Protein AF-A0A8H8CDH1-F1 (afdb_monomer_lite)

Structure (mmCIF, N/CA/C/O backbone):
data_AF-A0A8H8CDH1-F1
#
_entry.id   AF-A0A8H8CDH1-F1
#
loop_
_atom_site.group_PDB
_atom_site.id
_atom_site.type_symbol
_atom_site.label_atom_id
_atom_site.label_alt_id
_atom_site.label_comp_id
_atom_site.label_asym_id
_atom_site.label_entity_id
_atom_site.label_seq_id
_atom_site.pdbx_PDB_ins_code
_atom_site.Cartn_x
_atom_site.Cartn_y
_atom_site.Cartn_z
_atom_site.occupancy
_atom_site.B_iso_or_equiv
_atom_site.auth_seq_id
_atom_site.auth_comp_id
_atom_site.auth_asym_id
_atom_site.auth_atom_id
_atom_site.pdbx_PDB_model_num
ATOM 1 N N . MET A 1 1 ? -57.292 25.649 1.884 1.00 44.69 1 MET A N 1
ATOM 2 C CA . MET A 1 1 ? -57.638 24.363 1.243 1.00 44.69 1 MET A CA 1
ATOM 3 C C . MET A 1 1 ? -57.339 24.466 -0.244 1.00 44.69 1 MET A C 1
ATOM 5 O O . MET A 1 1 ? -58.128 25.048 -0.970 1.00 44.69 1 MET A O 1
ATOM 9 N N . ALA A 1 2 ? -56.186 23.962 -0.677 1.00 41.31 2 ALA A N 1
ATOM 10 C CA . ALA A 1 2 ? -55.852 23.801 -2.089 1.00 41.31 2 ALA A CA 1
ATOM 11 C C . ALA A 1 2 ? -55.207 22.417 -2.241 1.00 41.31 2 ALA A C 1
ATOM 13 O O . ALA A 1 2 ? -54.080 22.198 -1.807 1.00 41.31 2 ALA A O 1
ATOM 14 N N . LEU A 1 3 ? -55.988 21.468 -2.758 1.00 51.97 3 LEU A N 1
ATOM 15 C CA . LEU A 1 3 ? -55.563 20.111 -3.093 1.00 51.97 3 LEU A CA 1
ATOM 16 C C . LEU A 1 3 ? -54.825 20.169 -4.433 1.00 51.97 3 LEU A C 1
ATOM 18 O O . LEU A 1 3 ? -55.457 20.278 -5.482 1.00 51.97 3 LEU A O 1
ATOM 22 N N . LEU A 1 4 ? -53.494 20.125 -4.398 1.00 54.38 4 LEU A N 1
ATOM 23 C CA . LEU A 1 4 ? -52.687 19.936 -5.601 1.00 54.38 4 LEU A CA 1
ATOM 24 C C . LEU A 1 4 ? -52.543 18.436 -5.868 1.00 54.38 4 LEU A C 1
ATOM 26 O O . LEU A 1 4 ? -52.003 17.677 -5.067 1.00 54.38 4 LEU A O 1
ATOM 30 N N . CYS A 1 5 ? -53.111 18.032 -6.998 1.00 53.31 5 CYS A N 1
ATOM 31 C CA . CYS A 1 5 ? -53.188 16.674 -7.505 1.00 53.31 5 CYS A CA 1
ATOM 32 C C . CYS A 1 5 ? -51.860 16.304 -8.189 1.00 53.31 5 CYS A C 1
ATOM 34 O O . CYS A 1 5 ? -51.579 16.769 -9.295 1.00 53.31 5 CYS A O 1
ATOM 36 N N . SER A 1 6 ? -51.037 15.484 -7.532 1.00 54.12 6 SER A N 1
ATOM 37 C CA . SER A 1 6 ? -49.821 14.914 -8.122 1.00 54.12 6 SER A CA 1
ATOM 38 C C . SER A 1 6 ? -50.193 13.789 -9.088 1.00 54.12 6 SER A C 1
ATOM 40 O O . SER A 1 6 ? -50.650 12.726 -8.672 1.00 54.12 6 SER A O 1
ATOM 42 N N . LYS A 1 7 ? -50.007 14.024 -10.390 1.00 59.19 7 LYS A N 1
ATOM 43 C CA . LYS A 1 7 ? -50.124 12.982 -11.420 1.00 59.19 7 LYS A CA 1
ATOM 44 C C . LYS A 1 7 ? -48.900 12.053 -11.366 1.00 59.19 7 LYS A C 1
ATOM 46 O O . LYS A 1 7 ? -47.781 12.563 -11.291 1.00 59.19 7 LYS A O 1
ATOM 51 N N . PRO A 1 8 ? -49.077 10.723 -11.443 1.00 59.91 8 PRO A N 1
ATOM 52 C CA . PRO A 1 8 ? -47.962 9.789 -11.535 1.00 59.91 8 PRO A CA 1
ATOM 53 C C . PRO A 1 8 ? -47.286 9.907 -12.906 1.00 59.91 8 PRO A C 1
ATOM 55 O O . PRO A 1 8 ? -47.950 9.925 -13.943 1.00 59.91 8 PRO A O 1
ATOM 58 N N . ILE A 1 9 ? -45.957 10.005 -12.894 1.00 60.06 9 ILE A N 1
ATOM 59 C CA . ILE A 1 9 ? -45.111 10.015 -14.088 1.00 60.06 9 ILE A CA 1
ATOM 60 C C . ILE A 1 9 ? -45.191 8.622 -14.714 1.00 60.06 9 ILE A C 1
ATOM 62 O O . ILE A 1 9 ? -44.649 7.649 -14.195 1.00 60.06 9 ILE A O 1
ATOM 66 N N . SER A 1 10 ? -45.924 8.529 -15.816 1.00 58.62 10 SER A N 1
ATOM 67 C CA . SER A 1 10 ? -46.019 7.343 -16.654 1.00 58.62 10 SER A CA 1
ATOM 68 C C . SER A 1 10 ? -44.672 7.053 -17.322 1.00 58.62 10 SER A C 1
ATOM 70 O O . SER A 1 10 ? -44.170 7.861 -18.102 1.00 58.62 10 SER A O 1
ATOM 72 N N . SER A 1 11 ? -44.130 5.886 -16.972 1.00 56.78 11 SER A N 1
ATOM 73 C CA . SER A 1 11 ? -43.132 5.060 -17.660 1.00 56.78 11 SER A CA 1
ATOM 74 C C . SER A 1 11 ? -42.767 5.488 -19.090 1.00 56.78 11 SER A C 1
ATOM 76 O O . SER A 1 11 ? -43.525 5.254 -20.034 1.00 56.78 11 SER A O 1
ATOM 78 N N . LEU A 1 12 ? -41.562 6.039 -19.246 1.00 60.62 12 LEU A N 1
ATOM 79 C CA . LEU A 1 12 ? -40.880 6.144 -20.535 1.00 60.62 12 LEU A CA 1
ATOM 80 C C . LEU A 1 12 ? -40.348 4.757 -20.947 1.00 60.62 12 LEU A C 1
ATOM 82 O O . LEU A 1 12 ? -39.780 4.059 -20.103 1.00 60.62 12 LEU A O 1
ATOM 86 N N . PRO A 1 13 ? -40.519 4.340 -22.214 1.00 61.22 13 PRO A N 1
ATOM 87 C CA . PRO A 1 13 ? -39.976 3.083 -22.711 1.00 61.22 13 PRO A CA 1
ATOM 88 C C . PRO A 1 13 ? -38.445 3.151 -22.741 1.00 61.22 13 PRO A C 1
ATOM 90 O O . PRO A 1 13 ? -37.862 4.038 -23.363 1.00 61.22 13 PRO A O 1
ATOM 93 N N . MET A 1 14 ? -37.816 2.204 -22.044 1.00 51.41 14 MET A N 1
ATOM 94 C CA . MET A 1 14 ? -36.373 1.965 -22.043 1.00 51.41 14 MET A CA 1
ATOM 95 C C . MET A 1 14 ? -35.913 1.685 -23.477 1.00 51.41 14 MET A C 1
ATOM 97 O O . MET A 1 14 ? -36.211 0.629 -24.035 1.00 51.41 14 MET A O 1
ATOM 101 N N . LEU A 1 15 ? -35.226 2.654 -24.082 1.00 60.16 15 LEU A N 1
ATOM 102 C CA . LEU A 1 15 ? -34.474 2.446 -25.314 1.00 60.16 15 LEU A CA 1
ATOM 103 C C . LEU A 1 15 ? -33.429 1.359 -25.043 1.00 60.16 15 LEU A C 1
ATOM 105 O O . LEU A 1 15 ? -32.730 1.416 -24.034 1.00 60.16 15 LEU A O 1
ATOM 109 N N . GLY A 1 16 ? -33.394 0.348 -25.911 1.00 58.22 16 GLY A N 1
ATOM 110 C CA . GLY A 1 16 ? -32.521 -0.811 -25.783 1.00 58.22 16 GLY A CA 1
ATOM 111 C C . GLY A 1 16 ? -31.065 -0.395 -25.614 1.00 58.22 16 GLY A C 1
ATOM 112 O O . GLY A 1 16 ? -30.506 0.301 -26.460 1.00 58.22 16 GLY A O 1
ATOM 113 N N . ASN A 1 17 ? -30.473 -0.832 -24.505 1.00 58.38 17 ASN A N 1
ATOM 114 C CA . ASN A 1 17 ? -29.039 -0.784 -24.279 1.00 58.38 17 ASN A CA 1
ATOM 115 C C . ASN A 1 17 ? -28.384 -1.822 -25.199 1.00 58.38 17 ASN A C 1
ATOM 117 O O . ASN A 1 17 ? -28.051 -2.923 -24.765 1.00 58.38 17 ASN A O 1
ATOM 121 N N . ASP A 1 18 ? -28.208 -1.474 -26.473 1.00 62.75 18 ASP A N 1
ATOM 122 C CA . ASP A 1 18 ? -27.211 -2.108 -27.335 1.00 62.75 18 ASP A CA 1
ATOM 123 C C . ASP A 1 18 ? -25.828 -1.635 -26.860 1.00 62.75 18 ASP A C 1
ATOM 125 O O . ASP A 1 18 ? -25.138 -0.853 -27.516 1.00 62.75 18 ASP A O 1
ATOM 129 N N . GLU A 1 19 ? -25.463 -2.038 -25.641 1.00 64.31 19 GLU A N 1
ATOM 130 C CA . GLU A 1 19 ? -24.144 -1.801 -25.081 1.00 64.31 19 GLU A CA 1
ATOM 131 C C . GLU A 1 19 ? -23.161 -2.592 -25.955 1.00 64.31 19 GLU A C 1
ATOM 133 O O . GLU A 1 19 ? -23.283 -3.820 -26.056 1.00 64.31 19 GLU A O 1
ATOM 138 N N . PRO A 1 20 ? -22.243 -1.919 -26.678 1.00 65.69 20 PRO A N 1
ATOM 139 C CA . PRO A 1 20 ? -21.278 -2.616 -27.510 1.00 65.69 20 PRO A CA 1
ATOM 140 C C . PRO A 1 20 ? -20.540 -3.604 -26.606 1.00 65.69 20 PRO A C 1
ATOM 142 O O . PRO A 1 20 ? -20.144 -3.198 -25.512 1.00 65.69 20 PRO A O 1
ATOM 145 N N . PRO A 1 21 ? -20.385 -4.880 -27.013 1.00 67.06 21 PRO A N 1
ATOM 146 C CA . PRO A 1 21 ? -19.829 -5.917 -26.157 1.00 67.06 21 PRO A CA 1
ATOM 147 C C . PRO A 1 21 ? -18.525 -5.390 -25.583 1.00 67.06 21 PRO A C 1
ATOM 149 O O . PRO A 1 21 ? -17.579 -5.143 -26.340 1.00 67.06 21 PRO A O 1
ATOM 152 N N . ALA A 1 22 ? -18.530 -5.136 -24.269 1.00 60.25 22 ALA A N 1
ATOM 153 C CA . ALA A 1 22 ? -17.378 -4.627 -23.557 1.00 60.25 22 ALA A CA 1
ATOM 154 C C . ALA A 1 22 ? -16.214 -5.512 -23.979 1.00 60.25 22 ALA A C 1
ATOM 156 O O . ALA A 1 22 ? -16.264 -6.732 -23.811 1.00 60.25 22 ALA A O 1
ATOM 157 N N . MET A 1 23 ? -15.235 -4.915 -24.658 1.00 56.12 23 MET A N 1
ATOM 158 C CA . MET A 1 23 ? -14.083 -5.640 -25.159 1.00 56.12 23 MET A CA 1
ATOM 159 C C . MET A 1 23 ? -13.318 -6.068 -23.910 1.00 56.12 23 MET A C 1
ATOM 161 O O . MET A 1 23 ? -12.543 -5.294 -23.354 1.00 56.12 23 MET A O 1
ATOM 165 N N . GLN A 1 24 ? -13.646 -7.257 -23.404 1.00 49.16 24 GLN A N 1
ATOM 166 C CA . GLN A 1 24 ? -13.065 -7.853 -22.214 1.00 49.16 24 GLN A CA 1
ATOM 167 C C . GLN A 1 24 ? -11.610 -8.191 -22.545 1.00 49.16 24 GLN A C 1
ATOM 169 O O . GLN A 1 24 ? -11.258 -9.328 -22.845 1.00 49.16 24 GLN A O 1
ATOM 174 N N . TYR A 1 25 ? -10.745 -7.178 -22.510 1.00 52.50 25 TYR A N 1
ATOM 175 C CA . TYR A 1 25 ? -9.300 -7.333 -22.389 1.00 52.50 25 TYR A CA 1
ATOM 176 C C . TYR A 1 25 ? -8.983 -7.781 -20.957 1.00 52.50 25 TYR A C 1
ATOM 178 O O . TYR A 1 25 ? -8.278 -7.109 -20.219 1.00 52.50 25 TYR A O 1
ATOM 186 N N . THR A 1 26 ? -9.543 -8.911 -20.535 1.00 51.69 26 THR A N 1
ATOM 187 C CA . THR A 1 26 ? -9.235 -9.542 -19.245 1.00 51.69 26 THR A CA 1
ATOM 188 C C . THR A 1 26 ? -8.074 -10.528 -19.374 1.00 51.69 26 THR A C 1
ATOM 190 O O . THR A 1 26 ? -7.649 -11.123 -18.392 1.00 51.69 26 THR A O 1
ATOM 193 N N . HIS A 1 27 ? -7.533 -10.700 -20.589 1.00 54.31 27 HIS A N 1
ATOM 194 C CA . HIS A 1 27 ? -6.507 -11.698 -20.891 1.00 54.31 27 HIS A CA 1
ATOM 195 C C . HIS A 1 27 ? -5.104 -11.133 -21.162 1.00 54.31 27 HIS A C 1
ATOM 197 O O . HIS A 1 27 ? -4.237 -11.832 -21.678 1.00 54.31 27 HIS A O 1
ATOM 203 N N . THR A 1 28 ? -4.843 -9.889 -20.771 1.00 49.19 28 THR A N 1
ATOM 204 C CA . THR A 1 28 ? -3.517 -9.541 -20.240 1.00 49.19 28 THR A CA 1
ATOM 205 C C . THR A 1 28 ? -3.548 -9.899 -18.754 1.00 49.19 28 THR A C 1
ATOM 207 O O . THR A 1 28 ? -3.681 -9.020 -17.915 1.00 49.19 28 THR A O 1
ATOM 210 N N . GLN A 1 29 ? -3.829 -11.168 -18.437 1.00 54.25 29 GLN A N 1
ATOM 211 C CA . GLN A 1 29 ? -2.829 -12.044 -17.825 1.00 54.25 29 GLN A CA 1
ATOM 212 C C . GLN A 1 29 ? -2.137 -11.306 -16.690 1.00 54.25 29 GLN A C 1
ATOM 214 O O . GLN A 1 29 ? -1.290 -10.454 -16.953 1.00 54.25 29 GLN A O 1
ATOM 219 N N . ASP A 1 30 ? -2.547 -11.669 -15.476 1.00 69.38 30 ASP A N 1
ATOM 220 C CA . ASP A 1 30 ? -1.889 -11.413 -14.200 1.00 69.38 30 ASP A CA 1
ATOM 221 C C . ASP A 1 30 ? -0.408 -11.799 -14.291 1.00 69.38 30 ASP A C 1
ATOM 223 O O . ASP A 1 30 ? 0.028 -12.848 -13.819 1.00 69.38 30 ASP A O 1
ATOM 227 N N . LEU A 1 31 ? 0.378 -10.982 -14.985 1.00 80.25 31 LEU A N 1
ATOM 228 C CA . LEU A 1 31 ? 1.814 -11.018 -14.873 1.00 80.25 31 LEU A CA 1
ATOM 229 C C . LEU A 1 31 ? 2.088 -10.613 -13.441 1.00 80.25 31 LEU A C 1
ATOM 231 O O . LEU A 1 31 ? 1.779 -9.494 -13.026 1.00 80.25 31 LEU A O 1
ATOM 235 N N . ASP A 1 32 ? 2.615 -11.574 -12.699 1.00 91.25 32 ASP A N 1
ATOM 236 C CA . ASP A 1 32 ? 3.086 -11.352 -11.351 1.00 91.25 32 ASP A CA 1
ATOM 237 C C . ASP A 1 32 ? 4.028 -10.142 -11.336 1.00 91.25 32 ASP A C 1
ATOM 239 O O . ASP A 1 32 ? 4.817 -9.955 -12.273 1.00 91.25 32 ASP A O 1
ATOM 243 N N . ILE A 1 33 ? 3.913 -9.286 -10.322 1.00 92.56 33 ILE A N 1
ATOM 244 C CA . ILE A 1 33 ? 4.588 -7.977 -10.334 1.00 92.56 33 ILE A CA 1
ATOM 245 C C . ILE A 1 33 ? 6.104 -8.181 -10.351 1.00 92.56 33 ILE A C 1
ATOM 247 O O . ILE A 1 33 ? 6.828 -7.514 -11.086 1.00 92.56 33 ILE A O 1
ATOM 251 N N . GLU A 1 34 ? 6.569 -9.180 -9.618 1.00 92.56 34 GLU A N 1
ATOM 252 C CA . GLU A 1 34 ? 7.939 -9.653 -9.534 1.00 92.56 34 GLU A CA 1
ATOM 253 C C . GLU A 1 34 ? 8.451 -10.083 -10.915 1.00 92.56 34 GLU A C 1
ATOM 255 O O . GLU A 1 34 ? 9.563 -9.735 -11.322 1.00 92.56 34 GLU A O 1
ATOM 260 N N . THR A 1 35 ? 7.607 -10.774 -11.686 1.00 94.44 35 THR A N 1
ATOM 261 C CA . THR A 1 35 ? 7.926 -11.160 -13.0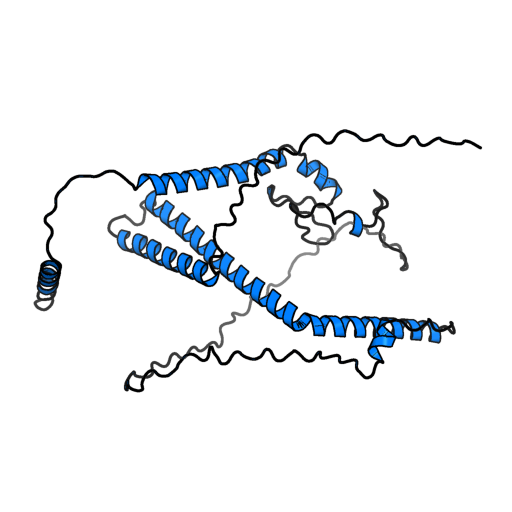65 1.00 94.44 35 THR A CA 1
ATOM 262 C C . THR A 1 35 ? 7.984 -9.937 -13.983 1.00 94.44 35 THR A C 1
ATOM 264 O O . THR A 1 35 ? 8.867 -9.853 -14.837 1.00 94.44 35 THR A O 1
ATOM 267 N N . ALA A 1 36 ? 7.086 -8.963 -13.812 1.00 92.12 36 ALA A N 1
ATOM 268 C CA . ALA A 1 36 ? 7.093 -7.726 -14.591 1.00 92.12 36 ALA A CA 1
ATOM 269 C C . ALA A 1 36 ? 8.353 -6.879 -14.328 1.00 92.12 36 ALA A C 1
ATOM 271 O O . ALA A 1 36 ? 8.965 -6.394 -15.284 1.00 92.12 36 ALA A O 1
ATOM 272 N N . ILE A 1 37 ? 8.781 -6.765 -13.064 1.00 95.94 37 ILE A N 1
ATOM 273 C CA . ILE A 1 37 ? 10.035 -6.103 -12.668 1.00 95.94 37 ILE A CA 1
ATOM 274 C C . ILE A 1 37 ? 11.222 -6.785 -13.345 1.00 95.94 37 ILE A C 1
ATOM 276 O O . ILE A 1 37 ? 12.024 -6.114 -13.994 1.00 95.94 37 ILE A O 1
ATOM 280 N N . LEU A 1 38 ? 11.301 -8.116 -13.254 1.00 96.75 38 LEU A N 1
ATOM 281 C CA . LEU A 1 38 ? 12.393 -8.884 -13.848 1.00 96.75 38 LEU A CA 1
ATOM 282 C C . LEU A 1 38 ? 12.468 -8.689 -15.369 1.00 96.75 38 LEU A C 1
ATOM 284 O O . LEU A 1 38 ? 13.548 -8.463 -15.913 1.00 96.75 38 LEU A O 1
ATOM 288 N N . ILE A 1 39 ? 11.327 -8.733 -16.065 1.00 96.19 39 ILE A N 1
ATOM 289 C CA . ILE A 1 39 ? 11.270 -8.492 -17.514 1.00 96.19 39 ILE A CA 1
ATOM 290 C C . ILE A 1 39 ? 11.760 -7.079 -17.848 1.00 96.19 39 ILE A C 1
ATOM 292 O O . ILE A 1 39 ? 12.523 -6.907 -18.800 1.00 96.19 39 ILE A O 1
ATOM 296 N N . ALA A 1 40 ? 11.335 -6.070 -17.085 1.00 96.44 40 ALA A N 1
ATOM 297 C CA . ALA A 1 40 ? 11.750 -4.692 -17.313 1.00 96.44 40 ALA A CA 1
ATOM 298 C C . ALA A 1 40 ? 13.259 -4.507 -17.086 1.00 96.44 40 ALA A C 1
ATOM 300 O O . ALA A 1 40 ? 13.908 -3.865 -17.907 1.00 96.44 40 ALA A O 1
ATOM 301 N N . GLN A 1 41 ? 13.825 -5.105 -16.035 1.00 97.94 41 GLN A N 1
ATOM 302 C CA . GLN A 1 41 ? 15.263 -5.060 -15.744 1.00 97.94 41 GLN A CA 1
ATOM 303 C C . GLN A 1 41 ? 16.092 -5.725 -16.850 1.00 97.94 41 GLN A C 1
ATOM 305 O O . GLN A 1 41 ? 17.004 -5.098 -17.385 1.00 97.94 41 GLN A O 1
ATOM 310 N N . LEU A 1 42 ? 15.721 -6.936 -17.280 1.00 98.25 42 LEU A N 1
ATOM 311 C CA . LEU A 1 42 ? 16.401 -7.621 -18.387 1.00 98.25 42 LEU A CA 1
ATOM 312 C C . LEU A 1 42 ? 16.348 -6.802 -19.687 1.00 98.25 42 LEU A C 1
ATOM 314 O O . LEU A 1 42 ? 17.331 -6.716 -20.419 1.00 98.25 42 LEU A O 1
ATOM 318 N N . ALA A 1 43 ? 15.220 -6.142 -19.962 1.00 98.00 43 ALA A N 1
ATOM 319 C CA . ALA A 1 43 ? 15.095 -5.282 -21.133 1.00 98.00 43 ALA A CA 1
ATOM 320 C C . ALA A 1 43 ? 15.967 -4.012 -21.048 1.00 98.00 43 ALA A C 1
ATOM 322 O O . ALA A 1 43 ? 16.444 -3.535 -22.081 1.00 98.00 43 ALA A O 1
ATOM 323 N N . GLN A 1 44 ? 16.193 -3.463 -19.847 1.00 98.00 44 GLN A N 1
ATOM 324 C CA . GLN A 1 44 ? 17.149 -2.367 -19.644 1.00 98.00 44 GLN A CA 1
ATOM 325 C C . GLN A 1 44 ? 18.579 -2.833 -19.940 1.00 98.00 44 GLN A C 1
ATOM 327 O O . GLN A 1 44 ? 19.268 -2.184 -20.728 1.00 98.00 44 GLN A O 1
ATOM 332 N N . GLU A 1 45 ? 18.990 -3.981 -19.390 1.00 98.38 45 GLU A N 1
ATOM 333 C CA . GLU A 1 45 ? 20.319 -4.568 -19.617 1.00 98.38 45 GLU A CA 1
ATOM 334 C C . GLU A 1 45 ? 20.594 -4.804 -21.110 1.00 98.38 45 GLU A C 1
ATOM 336 O O . GLU A 1 45 ? 21.657 -4.437 -21.622 1.00 98.38 45 GLU A O 1
ATOM 341 N N . ASP A 1 46 ? 19.613 -5.343 -21.840 1.00 98.19 46 ASP A N 1
ATOM 342 C CA . ASP A 1 46 ? 19.704 -5.554 -23.287 1.00 98.19 46 ASP A CA 1
ATOM 343 C C . ASP A 1 46 ? 19.926 -4.232 -24.046 1.00 98.19 46 ASP A C 1
ATOM 345 O O . ASP A 1 46 ? 20.774 -4.144 -24.944 1.00 98.19 46 ASP A O 1
ATOM 349 N N . ILE A 1 47 ? 19.190 -3.172 -23.690 1.00 97.31 47 ILE A N 1
ATOM 350 C CA . ILE A 1 47 ? 19.337 -1.853 -24.323 1.00 97.31 47 ILE A CA 1
ATOM 351 C C . ILE A 1 47 ? 20.711 -1.254 -24.014 1.00 97.31 47 ILE A C 1
ATOM 353 O O . ILE A 1 47 ? 21.378 -0.741 -24.918 1.00 97.31 47 ILE A O 1
ATOM 357 N N . GLU A 1 48 ? 21.172 -1.344 -22.771 1.00 96.94 48 GLU A N 1
ATOM 358 C CA . GLU A 1 48 ? 22.493 -0.866 -22.362 1.00 96.94 48 GLU A CA 1
ATOM 359 C C . GLU A 1 48 ? 23.623 -1.627 -23.069 1.00 96.94 48 GLU A C 1
ATOM 361 O O . GLU A 1 48 ? 24.616 -1.029 -23.507 1.00 96.94 48 GLU A O 1
ATOM 366 N N . GLN A 1 49 ? 23.458 -2.933 -23.287 1.00 96.69 49 GLN A N 1
ATOM 367 C CA . GLN A 1 49 ? 24.385 -3.733 -24.081 1.00 96.69 49 GLN A CA 1
ATOM 368 C C . GLN A 1 49 ? 24.420 -3.269 -25.549 1.00 96.69 49 GLN A C 1
ATOM 370 O O . GLN A 1 49 ? 25.493 -3.110 -26.145 1.00 96.69 49 GLN A O 1
ATOM 375 N N . VAL A 1 50 ? 23.262 -2.975 -26.148 1.00 95.38 50 VAL A N 1
ATOM 376 C CA . VAL A 1 50 ? 23.188 -2.429 -27.515 1.00 95.38 50 VAL A CA 1
ATOM 377 C C . VAL A 1 50 ? 23.832 -1.040 -27.601 1.00 95.38 50 VAL A C 1
ATOM 379 O O . VAL A 1 50 ? 24.543 -0.755 -28.567 1.00 95.38 50 VAL A O 1
ATOM 382 N N . LEU A 1 51 ? 23.633 -0.180 -26.603 1.00 94.19 51 LEU A N 1
ATOM 383 C CA . LEU A 1 51 ? 24.229 1.158 -26.562 1.00 94.19 51 LEU A CA 1
ATOM 384 C C . LEU A 1 51 ? 25.751 1.107 -26.344 1.00 94.19 51 LEU A C 1
ATOM 386 O O . LEU A 1 51 ? 26.496 1.841 -26.996 1.00 94.19 51 LEU A O 1
ATOM 390 N N . SER A 1 52 ? 26.243 0.213 -25.482 1.00 93.69 52 SER A N 1
ATOM 391 C CA . SER A 1 52 ? 27.678 0.071 -25.195 1.00 93.69 52 SER A CA 1
ATOM 392 C C . SER A 1 52 ? 28.469 -0.491 -26.379 1.00 93.69 52 SER A C 1
ATOM 394 O O . SER A 1 52 ? 29.563 -0.003 -26.671 1.00 93.69 52 SER A O 1
ATOM 396 N N . THR A 1 53 ? 27.903 -1.443 -27.128 1.00 93.94 53 THR A N 1
ATOM 397 C CA . THR A 1 53 ? 28.545 -2.012 -28.330 1.00 93.94 53 THR A CA 1
ATOM 398 C C . THR A 1 53 ? 28.651 -1.020 -29.495 1.00 93.94 53 THR A C 1
ATOM 400 O O . THR A 1 53 ? 29.492 -1.197 -30.380 1.00 93.94 53 THR A O 1
ATOM 403 N N . ARG A 1 54 ? 27.849 0.055 -29.499 1.00 86.31 54 ARG A N 1
ATOM 404 C CA . ARG A 1 54 ? 27.835 1.084 -30.556 1.00 86.31 54 ARG A CA 1
ATOM 405 C C . ARG A 1 54 ? 28.766 2.271 -30.317 1.00 86.31 54 ARG A C 1
ATOM 407 O O . ARG A 1 54 ? 28.944 3.070 -31.231 1.00 86.31 54 ARG A O 1
ATOM 414 N N . LYS A 1 55 ? 29.452 2.349 -29.171 1.00 77.25 55 LYS A N 1
ATOM 415 C CA . LYS A 1 55 ? 30.396 3.442 -28.840 1.00 77.25 55 LYS A CA 1
ATOM 416 C C . LYS A 1 55 ? 31.613 3.575 -29.778 1.00 77.25 55 LYS A C 1
ATOM 418 O O . LYS A 1 55 ? 32.429 4.477 -29.609 1.00 77.25 55 LYS A O 1
ATOM 423 N N . GLY A 1 56 ? 31.764 2.720 -30.789 1.00 73.31 56 GLY A N 1
ATOM 424 C CA . GLY A 1 56 ? 32.873 2.775 -31.736 1.00 73.31 56 GLY A CA 1
ATOM 425 C C . GLY A 1 56 ? 32.588 3.653 -32.957 1.00 73.31 56 GLY A C 1
ATOM 426 O O . GLY A 1 56 ? 31.918 3.196 -33.878 1.00 73.31 56 GLY A O 1
ATOM 427 N N . LYS A 1 57 ? 33.239 4.829 -33.015 1.00 76.00 57 LYS A N 1
ATOM 428 C CA . LYS A 1 57 ? 33.546 5.686 -34.198 1.00 76.00 57 LYS A CA 1
ATOM 429 C C . LYS A 1 57 ? 32.770 6.999 -34.358 1.00 76.00 57 LYS A C 1
ATOM 431 O O . LYS A 1 57 ? 33.161 7.796 -35.213 1.00 76.00 57 LYS A O 1
ATOM 436 N N . ALA A 1 58 ? 31.735 7.274 -33.567 1.00 80.88 58 ALA A N 1
ATOM 437 C CA . ALA A 1 58 ? 31.133 8.609 -33.562 1.00 80.88 58 ALA A CA 1
ATOM 438 C C . ALA A 1 58 ? 32.052 9.603 -32.828 1.00 80.88 58 ALA A C 1
ATOM 440 O O . ALA A 1 58 ? 32.686 9.258 -31.833 1.00 80.88 58 ALA A O 1
ATOM 441 N N . ARG A 1 59 ? 32.157 10.837 -33.335 1.00 86.62 59 ARG A N 1
ATOM 442 C CA . ARG A 1 59 ? 32.824 11.930 -32.608 1.00 86.62 59 ARG A CA 1
ATOM 443 C C . ARG A 1 59 ? 31.961 12.300 -31.400 1.00 86.62 59 ARG A C 1
ATOM 445 O O . ARG A 1 59 ? 30.746 12.303 -31.535 1.00 86.62 59 ARG A O 1
ATOM 452 N N . GLU A 1 60 ? 32.571 12.692 -30.282 1.00 85.50 60 GLU A N 1
ATOM 453 C CA . GLU A 1 60 ? 31.852 13.086 -29.050 1.00 85.50 60 GLU A CA 1
ATOM 454 C C . GLU A 1 60 ? 30.805 14.194 -29.271 1.00 85.50 60 GLU A C 1
ATOM 456 O O . GLU A 1 60 ? 29.811 14.256 -28.561 1.00 85.50 60 GLU A O 1
ATOM 461 N N . ASN A 1 61 ? 30.992 15.030 -30.299 1.00 89.38 61 ASN A N 1
ATOM 462 C CA . ASN A 1 61 ? 30.082 16.124 -30.654 1.00 89.38 61 ASN A CA 1
ATOM 463 C C . ASN A 1 61 ? 29.061 15.765 -31.749 1.00 89.38 61 ASN A C 1
ATOM 465 O O . ASN A 1 61 ? 28.371 16.651 -32.255 1.00 89.38 61 ASN A O 1
ATOM 469 N N . ALA A 1 62 ? 29.012 14.510 -32.204 1.00 92.62 62 ALA A N 1
ATOM 470 C CA . ALA A 1 62 ? 27.999 14.098 -33.166 1.00 92.62 62 ALA A CA 1
ATOM 471 C C . ALA A 1 62 ? 26.629 14.028 -32.463 1.00 92.62 62 ALA A C 1
ATOM 473 O O . ALA A 1 62 ? 26.549 13.485 -31.362 1.00 92.62 62 ALA A O 1
ATOM 474 N N . PRO A 1 63 ? 25.554 14.563 -33.069 1.00 92.69 63 PRO A N 1
ATOM 475 C CA . PRO A 1 63 ? 24.213 14.392 -32.523 1.00 92.69 63 PRO A CA 1
ATOM 476 C C . PRO A 1 63 ? 23.855 12.903 -32.472 1.00 92.69 63 PRO A C 1
ATOM 478 O O . PRO A 1 63 ? 24.302 12.130 -33.326 1.00 92.69 63 PRO A O 1
ATOM 481 N N . LEU A 1 64 ? 23.034 12.516 -31.492 1.00 93.31 64 LEU A N 1
ATOM 482 C CA . LEU A 1 64 ? 22.543 11.145 -31.387 1.00 93.31 64 LEU A CA 1
ATOM 483 C C . LEU A 1 64 ? 21.806 10.742 -32.660 1.00 93.31 64 LEU A C 1
ATOM 485 O O . LEU A 1 64 ? 21.026 11.510 -33.227 1.00 93.31 64 LEU A O 1
ATOM 489 N N . THR A 1 65 ? 22.037 9.511 -33.093 1.00 94.00 65 THR A N 1
ATOM 490 C CA . THR A 1 65 ? 21.272 8.926 -34.189 1.00 94.00 65 THR A CA 1
ATOM 491 C C . THR A 1 65 ? 19.840 8.639 -33.738 1.00 94.00 65 THR A C 1
ATOM 493 O O . THR A 1 65 ? 19.604 8.309 -32.576 1.00 94.00 65 THR A O 1
ATOM 496 N N . ASP A 1 66 ? 18.876 8.674 -34.662 1.00 95.50 66 ASP A N 1
ATOM 497 C CA . ASP A 1 66 ? 17.468 8.355 -34.364 1.00 95.50 66 ASP A CA 1
ATOM 498 C C . ASP A 1 66 ? 17.305 7.002 -33.648 1.00 95.50 66 ASP A C 1
ATOM 500 O O . ASP A 1 66 ? 16.423 6.828 -32.810 1.00 95.50 66 ASP A O 1
ATOM 504 N N . ALA A 1 67 ? 18.173 6.034 -33.962 1.00 93.81 67 ALA A N 1
ATOM 505 C CA . ALA A 1 67 ? 18.174 4.724 -33.324 1.00 93.81 67 ALA A CA 1
ATOM 506 C C . ALA A 1 67 ? 18.650 4.774 -31.863 1.00 93.81 67 ALA A C 1
ATOM 508 O O . ALA A 1 67 ? 18.101 4.060 -31.030 1.00 93.81 67 ALA A O 1
ATOM 509 N N . GLU A 1 68 ? 19.660 5.588 -31.549 1.00 94.44 68 GLU A N 1
ATOM 510 C CA . GLU A 1 68 ? 20.131 5.784 -30.172 1.00 94.44 68 GLU A CA 1
ATOM 511 C C . GLU A 1 68 ? 19.105 6.565 -29.354 1.00 94.44 68 GLU A C 1
ATOM 513 O O . GLU A 1 68 ? 18.814 6.167 -28.230 1.00 94.44 68 GLU A O 1
ATOM 518 N N . LEU A 1 69 ? 18.489 7.598 -29.939 1.00 95.75 69 LEU A N 1
ATOM 519 C CA . LEU A 1 69 ? 17.393 8.329 -29.304 1.00 95.75 69 LEU A CA 1
ATOM 520 C C . LEU A 1 69 ? 16.215 7.397 -28.987 1.00 95.75 69 LEU A C 1
ATOM 522 O O . LEU A 1 69 ? 15.693 7.415 -27.877 1.00 95.75 69 LEU A O 1
ATOM 526 N N . ALA A 1 70 ? 15.827 6.532 -29.930 1.00 95.81 70 ALA A N 1
ATOM 527 C CA . ALA A 1 70 ? 14.776 5.545 -29.693 1.00 95.81 70 ALA A CA 1
ATOM 528 C C . ALA A 1 70 ? 15.137 4.560 -28.566 1.00 95.81 70 ALA A C 1
ATOM 530 O O . ALA A 1 70 ? 14.271 4.210 -27.767 1.00 95.81 70 ALA A O 1
ATOM 531 N N . CYS A 1 71 ? 16.404 4.136 -28.472 1.00 96.69 71 CYS A N 1
ATOM 532 C CA . CYS A 1 71 ? 16.875 3.286 -27.373 1.00 96.69 71 CYS A CA 1
ATOM 533 C C . CYS A 1 71 ? 16.817 4.016 -26.026 1.00 96.69 71 CYS A C 1
ATOM 535 O O . CYS A 1 71 ? 16.376 3.423 -25.048 1.00 96.69 71 CYS A O 1
ATOM 537 N N . GLN A 1 72 ? 17.208 5.293 -25.974 1.00 96.56 72 GLN A N 1
ATOM 538 C CA . GLN A 1 72 ? 17.115 6.104 -24.756 1.00 96.56 72 GLN A CA 1
ATOM 539 C C . GLN A 1 72 ? 15.670 6.263 -24.288 1.00 96.56 72 GLN A C 1
ATOM 541 O O . GLN A 1 72 ? 15.375 5.989 -23.132 1.00 96.56 72 GLN A O 1
ATOM 546 N N . MET A 1 73 ? 14.750 6.603 -25.193 1.00 97.69 73 MET A N 1
ATOM 547 C CA . MET A 1 73 ? 13.328 6.698 -24.850 1.00 97.69 73 MET A CA 1
ATOM 548 C C . MET A 1 73 ? 12.772 5.363 -24.338 1.00 97.69 73 MET A C 1
ATOM 550 O O . MET A 1 73 ? 11.977 5.333 -23.404 1.00 97.69 73 MET A O 1
ATOM 554 N N . GLN A 1 74 ? 13.180 4.242 -24.938 1.00 97.81 74 GLN A N 1
ATOM 555 C CA . GLN A 1 74 ? 12.747 2.920 -24.487 1.00 97.81 74 GLN A CA 1
ATOM 556 C C . GLN A 1 74 ? 13.326 2.563 -23.109 1.00 97.81 74 GLN A C 1
ATOM 558 O O . GLN A 1 74 ? 12.622 1.971 -22.292 1.00 97.81 74 GLN A O 1
ATOM 563 N N . LEU A 1 75 ? 14.579 2.939 -22.844 1.00 97.94 75 LEU A N 1
ATOM 564 C CA . LEU A 1 75 ? 15.216 2.777 -21.539 1.00 97.94 75 LEU A CA 1
ATOM 565 C C . LEU A 1 75 ? 14.451 3.553 -20.461 1.00 97.94 75 LEU A C 1
ATOM 567 O O . LEU A 1 75 ? 14.109 2.979 -19.432 1.00 97.94 75 LEU A O 1
ATOM 571 N N . GLU A 1 76 ? 14.106 4.815 -20.729 1.00 97.94 76 GLU A N 1
ATOM 572 C CA . GLU A 1 76 ? 13.302 5.647 -19.823 1.00 97.94 76 GLU A CA 1
ATOM 573 C C . GLU A 1 76 ? 11.942 5.005 -19.511 1.00 97.94 76 GLU A C 1
ATOM 575 O O . GLU A 1 76 ? 11.511 4.991 -18.358 1.00 97.94 76 GLU A O 1
ATOM 580 N N . ILE A 1 77 ? 11.278 4.416 -20.513 1.00 97.44 77 ILE A N 1
ATOM 581 C CA . ILE A 1 77 ? 10.007 3.701 -20.315 1.00 97.44 77 ILE A CA 1
ATOM 582 C C . ILE A 1 77 ? 10.189 2.507 -19.373 1.00 97.44 77 ILE A C 1
ATOM 584 O O . ILE A 1 77 ? 9.374 2.311 -18.472 1.00 97.44 77 ILE A O 1
ATOM 588 N N . PHE A 1 78 ? 11.239 1.702 -19.551 1.00 97.88 78 PHE A N 1
ATOM 589 C CA . PHE A 1 78 ? 11.475 0.560 -18.667 1.00 97.88 78 PHE A CA 1
ATOM 590 C C . PHE A 1 78 ? 11.887 0.984 -17.259 1.00 97.88 78 PHE A C 1
ATOM 592 O O . PHE A 1 78 ? 11.505 0.316 -16.303 1.00 97.88 78 PHE A O 1
ATOM 599 N N . GLN A 1 79 ? 12.621 2.086 -17.108 1.00 97.56 79 GLN A N 1
ATOM 600 C CA . GLN A 1 79 ? 12.936 2.652 -15.794 1.00 97.56 79 GLN A CA 1
ATOM 601 C C . GLN A 1 79 ? 11.659 3.061 -15.059 1.00 97.56 79 GLN A C 1
ATOM 603 O O . GLN A 1 79 ? 11.463 2.688 -13.906 1.00 97.56 79 GLN A O 1
ATOM 608 N N . GLN A 1 80 ? 10.747 3.746 -15.750 1.00 96.38 80 GLN A N 1
ATOM 609 C CA . GLN A 1 80 ? 9.437 4.093 -15.196 1.00 96.38 80 GLN A CA 1
ATOM 610 C C . GLN A 1 80 ? 8.610 2.849 -14.848 1.00 96.38 80 GLN A C 1
ATOM 612 O O . GLN A 1 80 ? 7.942 2.833 -13.818 1.00 96.38 80 GLN A O 1
ATOM 617 N N . ALA A 1 81 ? 8.668 1.800 -15.673 1.00 94.88 81 ALA A N 1
ATOM 618 C CA . ALA A 1 81 ? 7.956 0.551 -15.416 1.00 94.88 81 ALA A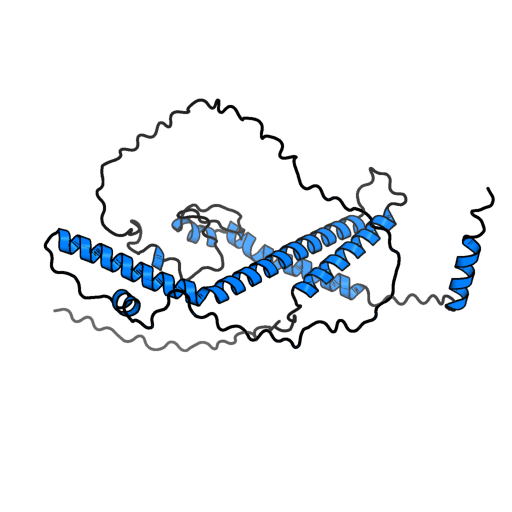 CA 1
ATOM 619 C C . ALA A 1 81 ? 8.455 -0.170 -14.152 1.00 94.88 81 ALA A C 1
ATOM 621 O O . ALA A 1 81 ? 7.635 -0.714 -13.412 1.00 94.88 81 ALA A O 1
ATOM 622 N N . VAL A 1 82 ? 9.767 -0.151 -13.884 1.00 96.81 82 VAL A N 1
ATOM 623 C CA . VAL A 1 82 ? 10.340 -0.703 -12.644 1.00 96.81 82 VAL A CA 1
ATOM 624 C C . VAL A 1 82 ? 9.829 0.074 -11.434 1.00 96.81 82 VAL A C 1
ATOM 626 O O . VAL A 1 82 ? 9.228 -0.537 -10.558 1.00 96.81 82 VAL A O 1
ATOM 629 N N . VAL A 1 83 ? 9.961 1.406 -11.437 1.00 96.69 83 VAL A N 1
ATOM 630 C CA . VAL A 1 83 ? 9.490 2.261 -10.329 1.00 96.69 83 VAL A CA 1
ATOM 631 C C . VAL A 1 83 ? 8.002 2.038 -10.049 1.00 96.69 83 VAL A C 1
ATOM 633 O O . VAL A 1 83 ? 7.605 1.817 -8.912 1.00 96.69 83 VAL A O 1
ATOM 636 N N . PHE A 1 84 ? 7.172 2.013 -11.095 1.00 95.06 84 PHE A N 1
ATOM 637 C CA . PHE A 1 84 ? 5.737 1.772 -10.945 1.00 95.06 84 PHE A CA 1
ATOM 638 C C . PHE A 1 84 ? 5.423 0.393 -10.346 1.00 95.06 84 PHE A C 1
ATOM 640 O O . PHE A 1 84 ? 4.481 0.240 -9.570 1.00 95.06 84 PHE A O 1
ATOM 647 N N . SER A 1 85 ? 6.199 -0.623 -10.715 1.00 94.06 85 SER A N 1
ATOM 648 C CA . SER A 1 85 ? 6.007 -1.978 -10.201 1.00 94.06 85 SER A CA 1
ATOM 649 C C . SER A 1 85 ? 6.453 -2.090 -8.740 1.00 94.06 85 SER A C 1
ATOM 651 O O . SER A 1 85 ? 5.768 -2.731 -7.949 1.00 94.06 85 SER A O 1
ATOM 653 N N . GLU A 1 86 ? 7.543 -1.424 -8.353 1.00 94.31 86 GLU A N 1
ATOM 654 C CA . GLU A 1 86 ? 7.992 -1.327 -6.957 1.00 94.31 86 GLU A CA 1
ATOM 655 C C . GLU A 1 86 ? 6.954 -0.621 -6.073 1.00 94.31 86 GLU A C 1
ATOM 657 O O . GLU A 1 86 ? 6.620 -1.120 -4.997 1.00 94.31 86 GLU A O 1
ATOM 662 N N . ASP A 1 87 ? 6.368 0.478 -6.558 1.00 95.50 87 ASP A N 1
ATOM 663 C CA . ASP A 1 87 ? 5.267 1.168 -5.876 1.00 95.50 87 ASP A CA 1
ATOM 664 C C . ASP A 1 87 ? 4.059 0.241 -5.676 1.00 95.50 87 ASP A C 1
ATOM 666 O O . ASP A 1 87 ? 3.418 0.254 -4.623 1.00 95.50 87 ASP A O 1
ATOM 670 N N . ALA A 1 88 ? 3.755 -0.607 -6.661 1.00 91.94 88 ALA A N 1
ATOM 671 C CA . ALA A 1 88 ? 2.671 -1.576 -6.559 1.00 91.94 88 ALA A CA 1
ATOM 672 C C . ALA A 1 88 ? 2.968 -2.691 -5.535 1.00 91.94 88 ALA A C 1
ATOM 674 O O . ALA A 1 88 ? 2.063 -3.093 -4.799 1.00 91.94 88 ALA A O 1
ATOM 675 N N . VAL A 1 89 ? 4.219 -3.163 -5.432 1.00 93.44 89 VAL A N 1
ATOM 676 C CA . VAL A 1 89 ? 4.646 -4.087 -4.360 1.00 93.44 89 VAL A CA 1
ATOM 677 C C . VAL A 1 89 ? 4.480 -3.426 -2.992 1.00 93.44 89 VAL A C 1
ATOM 679 O O . VAL A 1 89 ? 3.904 -4.024 -2.080 1.00 93.44 89 VAL A O 1
ATOM 682 N N . LEU A 1 90 ? 4.932 -2.177 -2.851 1.00 95.25 90 LEU A N 1
ATOM 683 C CA . LEU A 1 90 ? 4.793 -1.424 -1.609 1.00 95.25 90 LEU A CA 1
ATOM 684 C C . LEU A 1 90 ? 3.318 -1.266 -1.221 1.00 95.25 90 LEU A C 1
ATOM 686 O O . LEU A 1 90 ? 2.959 -1.559 -0.081 1.00 95.25 90 LEU A O 1
ATOM 690 N N . ALA A 1 91 ? 2.454 -0.878 -2.160 1.00 93.56 91 ALA A N 1
ATOM 691 C CA . ALA A 1 91 ? 1.018 -0.754 -1.923 1.00 93.56 91 ALA A CA 1
ATOM 692 C C . ALA A 1 91 ? 0.402 -2.073 -1.425 1.00 93.56 91 ALA A C 1
ATOM 694 O O . ALA A 1 91 ? -0.259 -2.080 -0.389 1.00 93.56 91 ALA A O 1
ATOM 695 N N . ARG A 1 92 ? 0.713 -3.208 -2.073 1.00 92.12 92 ARG A N 1
ATOM 696 C CA . ARG A 1 92 ? 0.261 -4.538 -1.623 1.00 92.12 92 ARG A CA 1
ATOM 697 C C . ARG A 1 92 ? 0.738 -4.874 -0.212 1.00 92.12 92 ARG A C 1
ATOM 699 O O . ARG A 1 92 ? -0.010 -5.469 0.559 1.00 92.12 92 ARG A O 1
ATOM 706 N N . SER A 1 93 ? 1.970 -4.504 0.134 1.00 93.38 93 SER A N 1
ATOM 707 C CA . SER A 1 93 ? 2.502 -4.742 1.480 1.00 93.38 93 SER A CA 1
ATOM 708 C C . SER A 1 93 ? 1.768 -3.925 2.551 1.00 93.38 93 SER A C 1
ATOM 710 O O . SER A 1 93 ? 1.491 -4.444 3.632 1.00 93.38 93 SER A O 1
ATOM 712 N N . ILE A 1 94 ? 1.395 -2.680 2.235 1.00 95.38 94 ILE A N 1
ATOM 713 C CA . ILE A 1 94 ? 0.610 -1.817 3.124 1.00 95.38 94 ILE A CA 1
ATOM 714 C C . ILE A 1 94 ? -0.799 -2.387 3.280 1.00 95.38 94 ILE A C 1
ATOM 716 O O . ILE A 1 94 ? -1.270 -2.519 4.406 1.00 95.38 94 ILE A O 1
ATOM 720 N N . ASP A 1 95 ? -1.442 -2.788 2.183 1.00 93.19 95 ASP A N 1
ATOM 721 C CA . ASP A 1 95 ? -2.770 -3.405 2.217 1.00 93.19 95 ASP A CA 1
ATOM 722 C C . ASP A 1 95 ? -2.773 -4.685 3.065 1.00 93.19 95 ASP A C 1
ATOM 724 O O . ASP A 1 95 ? -3.664 -4.884 3.891 1.00 93.19 95 ASP A O 1
ATOM 728 N N . ALA A 1 96 ? -1.747 -5.530 2.921 1.00 89.31 96 ALA A N 1
ATOM 729 C CA . ALA A 1 96 ? -1.590 -6.737 3.728 1.00 89.31 96 ALA A CA 1
ATOM 730 C C . ALA A 1 96 ? -1.388 -6.421 5.221 1.00 89.31 96 ALA A C 1
ATOM 732 O O . ALA A 1 96 ? -1.998 -7.075 6.067 1.00 89.31 96 ALA A O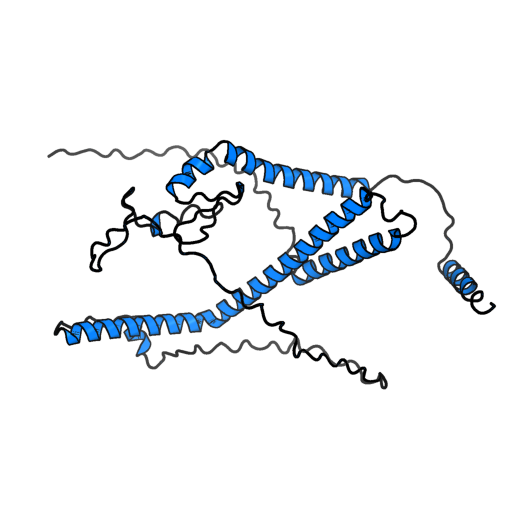 1
ATOM 733 N N . ALA A 1 97 ? -0.580 -5.410 5.553 1.00 91.12 97 ALA A N 1
ATOM 734 C CA . ALA A 1 97 ? -0.376 -4.974 6.934 1.00 91.12 97 ALA A CA 1
ATOM 735 C C . ALA A 1 97 ? -1.668 -4.409 7.552 1.00 91.12 97 ALA A C 1
ATOM 737 O O . ALA A 1 97 ? -2.049 -4.796 8.653 1.00 91.12 97 ALA A O 1
ATOM 738 N N . VAL A 1 98 ? -2.400 -3.567 6.815 1.00 94.06 98 VAL A N 1
ATOM 739 C CA . VAL A 1 98 ? -3.693 -3.020 7.256 1.00 94.06 98 VAL A CA 1
ATOM 740 C C . VAL A 1 98 ? -4.722 -4.132 7.453 1.00 94.06 98 VAL A C 1
ATOM 742 O O . VAL A 1 98 ? -5.470 -4.108 8.428 1.00 94.06 98 VAL A O 1
ATOM 745 N N . ALA A 1 99 ? -4.756 -5.124 6.561 1.00 90.50 99 ALA A N 1
ATOM 746 C CA . ALA A 1 99 ? -5.640 -6.275 6.701 1.00 90.50 99 ALA A CA 1
ATOM 747 C C . ALA A 1 99 ? -5.296 -7.121 7.938 1.00 90.50 99 ALA A C 1
ATOM 749 O O . ALA A 1 99 ? -6.207 -7.577 8.630 1.00 90.50 99 ALA A O 1
ATOM 750 N N . ALA A 1 100 ? -4.006 -7.302 8.241 1.00 88.88 100 ALA A N 1
ATOM 751 C CA . ALA A 1 100 ? -3.556 -8.002 9.443 1.00 88.88 100 ALA A CA 1
ATOM 752 C C . ALA A 1 100 ? -3.953 -7.254 10.730 1.00 88.88 100 ALA A C 1
ATOM 754 O O . ALA A 1 100 ? -4.4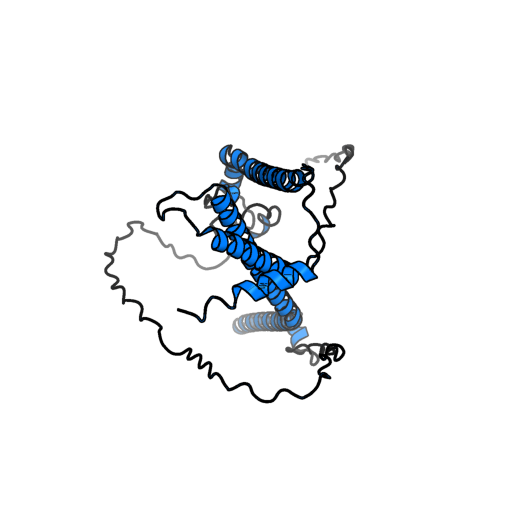13 -7.877 11.688 1.00 88.88 100 ALA A O 1
ATOM 755 N N . ASP A 1 101 ? -3.855 -5.923 10.721 1.00 93.81 101 ASP A N 1
ATOM 756 C CA . ASP A 1 101 ? -4.146 -5.070 11.878 1.00 93.81 101 ASP A CA 1
ATOM 757 C C . ASP A 1 101 ? -5.629 -4.678 12.009 1.00 93.81 101 ASP A C 1
ATOM 759 O O . ASP A 1 101 ? -6.021 -4.061 13.003 1.00 93.81 101 ASP A O 1
ATOM 763 N N . ALA A 1 102 ? -6.481 -5.045 11.046 1.00 93.19 102 ALA A N 1
ATOM 764 C CA . ALA A 1 102 ? -7.881 -4.618 10.987 1.00 93.19 102 ALA A CA 1
ATOM 765 C C . ALA A 1 102 ? -8.651 -4.911 12.286 1.00 93.19 102 ALA A C 1
ATOM 767 O O . ALA A 1 102 ? -9.328 -4.037 12.826 1.00 93.19 102 ALA A O 1
ATOM 768 N N . ALA A 1 103 ? -8.487 -6.112 12.847 1.00 90.00 103 ALA A N 1
ATOM 769 C CA . ALA A 1 103 ? -9.164 -6.492 14.084 1.00 90.00 103 ALA A CA 1
ATOM 770 C C . ALA A 1 103 ? -8.676 -5.678 15.302 1.00 90.00 103 ALA A C 1
ATOM 772 O O . ALA A 1 103 ? -9.465 -5.374 16.200 1.00 90.00 103 ALA A O 1
ATOM 773 N N . CYS A 1 104 ? -7.390 -5.307 15.338 1.00 92.69 104 CYS A N 1
ATOM 774 C CA . CYS A 1 104 ? -6.826 -4.461 16.391 1.00 92.69 104 CYS A CA 1
ATOM 775 C C . CYS A 1 104 ? -7.400 -3.045 16.286 1.00 92.69 104 CYS A C 1
ATOM 777 O O . CYS A 1 104 ? -7.857 -2.481 17.280 1.00 92.69 104 CYS A O 1
ATOM 779 N N . LEU A 1 105 ? -7.419 -2.486 15.071 1.00 94.19 105 LEU A N 1
ATOM 780 C CA . LEU A 1 105 ? -7.975 -1.160 14.798 1.00 94.19 105 LEU A CA 1
ATOM 781 C C . LEU A 1 105 ? -9.459 -1.084 15.179 1.00 94.19 105 LEU A C 1
ATOM 783 O O . LEU A 1 105 ? -9.877 -0.116 15.819 1.00 94.19 105 LEU A O 1
ATOM 787 N N . ASP A 1 106 ? -10.233 -2.127 14.880 1.00 94.94 106 ASP A N 1
ATOM 788 C CA . ASP A 1 106 ? -11.633 -2.227 15.290 1.00 94.94 106 ASP A CA 1
ATOM 789 C C . ASP A 1 106 ? -11.779 -2.228 16.817 1.00 94.94 106 ASP A C 1
ATOM 791 O O . ASP A 1 106 ? -12.602 -1.482 17.359 1.00 94.94 106 ASP A O 1
ATOM 795 N N . ALA A 1 107 ? -10.960 -3.003 17.533 1.00 94.56 107 ALA A N 1
ATOM 796 C CA . ALA A 1 107 ? -10.975 -3.031 18.994 1.00 94.56 107 ALA A CA 1
ATOM 797 C C . ALA A 1 107 ? -10.626 -1.658 19.599 1.00 94.56 107 ALA A C 1
ATOM 799 O O . ALA A 1 107 ? -11.346 -1.178 20.480 1.00 94.56 107 ALA A O 1
ATOM 800 N N . PHE A 1 108 ? -9.589 -0.983 19.089 1.00 96.38 108 PHE A N 1
ATOM 801 C CA . PHE A 1 108 ? -9.233 0.374 19.514 1.00 96.38 108 PHE A CA 1
ATOM 802 C C . PHE A 1 108 ? -10.346 1.381 19.226 1.00 96.38 108 PHE A C 1
ATOM 804 O O . PHE A 1 108 ? -10.637 2.227 20.070 1.00 96.38 108 PHE A O 1
ATOM 811 N N . SER A 1 109 ? -11.019 1.265 18.078 1.00 97.38 109 SER A N 1
ATOM 812 C CA . SER A 1 109 ? -12.132 2.152 17.735 1.00 97.38 109 SER A CA 1
ATOM 813 C C . SER A 1 109 ? -13.271 2.060 18.759 1.00 97.38 109 SER A C 1
ATOM 815 O O . SER A 1 109 ? -13.823 3.082 19.172 1.00 97.38 109 SER A O 1
ATOM 817 N N . VAL A 1 110 ? -13.580 0.848 19.234 1.00 97.81 110 VAL A N 1
ATOM 818 C CA . VAL A 1 110 ? -14.608 0.601 20.253 1.00 97.81 110 VAL A CA 1
ATOM 819 C C . VAL A 1 110 ? -14.187 1.185 21.603 1.00 97.81 110 VAL A C 1
ATOM 821 O O . VAL A 1 110 ? -14.998 1.833 22.268 1.00 97.81 110 VAL A O 1
ATOM 824 N N . VAL A 1 111 ? -12.925 0.998 22.001 1.00 97.75 111 VAL A N 1
ATOM 825 C CA . VAL A 1 111 ? -12.386 1.548 23.256 1.00 97.75 111 VAL A CA 1
ATOM 826 C C . VAL A 1 111 ? -12.419 3.076 23.249 1.00 97.75 111 VAL A C 1
ATOM 828 O O . VAL A 1 111 ? -12.898 3.679 24.208 1.00 97.75 111 VAL A O 1
ATOM 831 N N . GLU A 1 112 ? -11.996 3.714 22.158 1.00 98.19 112 GLU A N 1
ATOM 832 C CA . GLU A 1 112 ? -12.013 5.175 22.030 1.00 98.19 112 GLU A CA 1
ATOM 833 C C . GLU A 1 112 ? -13.435 5.746 22.058 1.00 98.19 112 GLU A C 1
ATOM 835 O O . GLU A 1 112 ? -13.700 6.755 22.719 1.00 98.19 112 GLU A O 1
ATOM 840 N N . GLN A 1 113 ? -14.390 5.084 21.398 1.00 98.25 113 GLN A N 1
ATOM 841 C CA . GLN A 1 113 ? -15.799 5.474 21.470 1.00 98.25 113 GLN A CA 1
ATOM 842 C C . GLN A 1 113 ? -16.351 5.367 22.896 1.00 98.25 113 GLN A C 1
ATOM 844 O O . GLN A 1 113 ? -17.072 6.265 23.344 1.00 98.25 113 GLN A O 1
ATOM 849 N N . ALA A 1 114 ? -16.001 4.303 23.626 1.00 98.31 114 ALA A N 1
ATOM 850 C CA . ALA A 1 114 ? -16.386 4.144 25.024 1.00 98.31 114 ALA A CA 1
ATOM 851 C C . ALA A 1 114 ? -15.770 5.244 25.904 1.00 98.31 114 ALA A C 1
ATOM 853 O O . ALA A 1 114 ? -16.496 5.904 26.646 1.00 98.31 114 ALA A O 1
ATOM 854 N N . ALA A 1 115 ? -14.473 5.524 25.746 1.00 98.31 115 ALA A N 1
ATOM 855 C CA . ALA A 1 115 ? -13.768 6.568 26.487 1.00 98.31 115 ALA A CA 1
ATOM 856 C C . ALA A 1 115 ? -14.341 7.971 26.217 1.00 98.31 115 ALA A C 1
ATOM 858 O O . ALA A 1 115 ? -14.484 8.788 27.132 1.00 98.31 115 ALA A O 1
ATOM 859 N N . CYS A 1 116 ? -14.723 8.261 24.970 1.00 98.38 116 CYS A N 1
ATOM 860 C CA . CYS A 1 116 ? -15.399 9.508 24.618 1.00 98.38 116 CYS A CA 1
ATOM 861 C C . CYS A 1 116 ? -16.785 9.619 25.277 1.00 98.38 116 CYS A C 1
ATOM 863 O O . CYS A 1 116 ? -17.154 10.695 25.755 1.00 98.38 116 CYS A O 1
ATOM 865 N N . ALA A 1 117 ? -17.545 8.520 25.330 1.00 98.25 117 ALA A N 1
ATOM 866 C CA . ALA A 1 117 ? -18.837 8.479 26.012 1.00 98.25 117 ALA A CA 1
ATOM 867 C C . ALA A 1 117 ? -18.691 8.665 27.534 1.00 98.25 117 ALA A C 1
ATOM 869 O O . ALA A 1 117 ? -19.455 9.431 28.125 1.00 98.25 117 ALA A O 1
ATOM 870 N N . ASP A 1 118 ? -17.678 8.048 28.148 1.00 98.44 118 ASP A N 1
ATOM 871 C CA . ASP A 1 118 ? -17.361 8.206 29.572 1.00 98.44 118 ASP A CA 1
ATOM 872 C C . ASP A 1 118 ? -16.993 9.653 29.912 1.00 98.44 118 ASP A C 1
ATOM 874 O O . ASP A 1 118 ? -17.513 10.212 30.880 1.00 98.44 118 ASP A O 1
ATOM 878 N N . ARG A 1 119 ? -16.160 10.299 29.083 1.00 98.56 119 ARG A N 1
ATOM 879 C CA . ARG A 1 119 ? -15.794 11.714 29.257 1.00 98.56 119 ARG A CA 1
ATOM 880 C C . ARG A 1 119 ? -17.029 12.610 29.259 1.00 98.56 119 ARG A C 1
ATOM 882 O O . ARG A 1 119 ? -17.194 13.430 30.158 1.00 98.56 119 ARG A O 1
ATOM 889 N N . ARG A 1 120 ? -17.933 12.406 28.298 1.00 98.25 120 ARG A N 1
ATOM 890 C CA . ARG A 1 120 ? -19.184 13.168 28.207 1.00 98.25 120 ARG A CA 1
ATOM 891 C C . ARG A 1 120 ? -20.099 12.925 29.407 1.00 98.25 120 ARG A C 1
ATOM 893 O O . ARG A 1 120 ? -20.694 13.863 29.930 1.00 98.25 120 ARG A O 1
ATOM 900 N N . ALA A 1 121 ? -20.211 11.677 29.854 1.00 98.12 121 ALA A N 1
ATOM 901 C CA . ALA A 1 121 ? -21.004 11.328 31.027 1.00 98.12 121 ALA A CA 1
ATOM 902 C C . ALA A 1 121 ? -20.446 11.985 32.303 1.00 98.12 121 ALA A C 1
ATOM 904 O O . ALA A 1 121 ? -21.216 12.510 33.107 1.00 98.12 121 ALA A O 1
ATOM 905 N N . ALA A 1 122 ? -19.120 12.015 32.462 1.00 98.25 122 ALA A N 1
ATOM 906 C CA . ALA A 1 122 ? -18.456 12.686 33.576 1.00 98.25 122 ALA A CA 1
ATOM 907 C C . ALA A 1 122 ? -18.694 14.207 33.569 1.00 98.25 122 ALA A C 1
ATOM 909 O O . ALA A 1 122 ? -18.972 14.785 34.619 1.00 98.25 122 ALA A O 1
ATOM 910 N N . GLU A 1 123 ? -18.647 14.848 32.398 1.00 98.50 123 GLU A N 1
ATOM 911 C CA . GLU A 1 123 ? -18.969 16.274 32.245 1.00 98.50 123 GLU A CA 1
ATOM 912 C C . GLU A 1 123 ? -20.415 16.588 32.661 1.00 98.50 123 GLU A C 1
ATOM 914 O O . GLU A 1 123 ? -20.641 17.523 33.430 1.00 98.50 123 GLU A O 1
ATOM 919 N N . MET A 1 124 ? -21.389 15.781 32.222 1.00 98.12 124 MET A N 1
ATOM 920 C CA . MET A 1 124 ? -22.799 15.937 32.613 1.00 98.12 124 MET A CA 1
ATOM 921 C C . MET A 1 124 ? -22.997 15.748 34.121 1.00 98.12 124 MET A C 1
ATOM 923 O O . MET A 1 124 ? -23.704 16.522 34.767 1.00 98.12 124 MET A O 1
ATOM 927 N N . LEU A 1 125 ? -22.326 14.752 34.707 1.00 98.06 125 LEU A N 1
ATOM 928 C CA . LEU A 1 125 ? -22.375 14.512 36.147 1.00 98.06 125 LEU A CA 1
ATOM 929 C C . LEU A 1 125 ? -21.815 15.698 36.940 1.00 98.06 125 LEU A C 1
ATOM 931 O O . LEU A 1 125 ? -22.399 16.089 37.949 1.00 98.06 125 LEU A O 1
ATOM 935 N N . ALA A 1 126 ? -20.717 16.297 36.472 1.00 98.25 126 ALA A N 1
ATOM 936 C CA . ALA A 1 126 ? -20.114 17.472 37.098 1.00 98.25 126 ALA A CA 1
ATOM 937 C C . ALA A 1 126 ? -21.041 18.700 37.067 1.00 98.25 126 ALA A C 1
ATOM 939 O O . ALA A 1 126 ? -20.986 19.539 37.965 1.00 98.25 126 ALA A O 1
ATOM 940 N N . GLN A 1 127 ? -21.916 18.792 36.065 1.00 98.38 127 GLN A N 1
ATOM 941 C CA . GLN A 1 127 ? -22.932 19.842 35.945 1.00 98.38 127 GLN A CA 1
ATOM 942 C C . GLN A 1 127 ? -24.195 19.561 36.779 1.00 98.38 127 GLN A C 1
ATOM 944 O O . GLN A 1 127 ? -25.083 20.409 36.852 1.00 98.38 127 GLN A O 1
ATOM 949 N N . GLY A 1 128 ? -24.285 18.397 37.431 1.00 98.19 128 GLY A N 1
ATOM 950 C CA . GLY A 1 128 ? -25.480 17.963 38.157 1.00 98.19 128 GLY A CA 1
ATOM 951 C C . GLY A 1 128 ? -26.615 17.499 37.240 1.00 98.19 128 GLY A C 1
ATOM 952 O O . GLY A 1 128 ? -27.757 17.384 37.685 1.00 98.19 128 GLY A O 1
ATOM 953 N N . GLU A 1 129 ? -26.322 17.236 35.966 1.00 98.44 129 GLU A N 1
ATOM 954 C CA . GLU A 1 129 ? -27.287 16.681 35.025 1.00 98.44 129 GLU A CA 1
ATOM 955 C C . GLU A 1 129 ? -27.447 15.167 35.219 1.00 98.44 129 GLU A C 1
ATOM 957 O O . GLU A 1 129 ? -26.628 14.479 35.835 1.00 98.44 129 GLU A O 1
ATOM 962 N N . ARG A 1 130 ? -28.537 14.615 34.678 1.00 98.00 130 ARG A N 1
ATOM 963 C CA . ARG A 1 130 ? -28.768 13.169 34.705 1.00 98.00 130 ARG A CA 1
ATOM 964 C C . ARG A 1 130 ? -27.791 12.474 33.755 1.00 98.00 130 ARG A C 1
ATOM 966 O O . ARG A 1 130 ? -27.722 12.828 32.582 1.00 98.00 130 ARG A O 1
ATOM 973 N N . LEU A 1 131 ? -27.116 11.434 34.250 1.00 98.00 131 LEU A N 1
ATOM 974 C CA . LEU A 1 131 ? -26.226 10.601 33.440 1.00 98.00 131 LEU A CA 1
ATOM 975 C C . LEU A 1 131 ? -26.952 10.028 32.207 1.00 98.00 131 LEU A C 1
ATOM 977 O O . LEU A 1 131 ? -28.086 9.545 32.341 1.00 98.00 131 LEU A O 1
ATOM 981 N N . PRO A 1 132 ? -26.311 10.051 31.024 1.00 97.56 132 PRO A N 1
ATOM 982 C CA . PRO A 1 132 ? -26.869 9.441 29.828 1.00 97.56 132 PRO A CA 1
ATOM 983 C C . PRO A 1 132 ? -26.940 7.916 29.977 1.00 97.56 132 PRO A C 1
ATOM 985 O O . PRO A 1 132 ? -26.242 7.310 30.793 1.00 97.56 132 PRO A O 1
ATOM 988 N N . ALA A 1 133 ? -27.796 7.285 29.172 1.00 97.69 133 ALA A N 1
ATOM 989 C CA . ALA A 1 133 ? -27.818 5.832 29.079 1.00 97.69 133 ALA A CA 1
ATOM 990 C C . ALA A 1 133 ? -26.484 5.315 28.525 1.00 97.69 133 ALA A C 1
ATOM 992 O O . ALA A 1 133 ? -25.846 5.963 27.692 1.00 97.69 133 ALA A O 1
ATOM 993 N N . ARG A 1 134 ? -26.090 4.128 28.986 1.00 97.75 134 ARG A N 1
ATOM 994 C CA . ARG A 1 134 ? -24.864 3.463 28.555 1.00 97.75 134 ARG A CA 1
ATOM 995 C C . ARG A 1 134 ? -24.898 3.182 27.052 1.00 97.75 134 ARG A C 1
ATOM 997 O O . ARG A 1 134 ? -25.895 2.674 26.542 1.00 97.75 134 ARG A O 1
ATOM 1004 N N . THR A 1 135 ? -23.807 3.487 26.360 1.00 98.19 135 THR A N 1
ATOM 1005 C CA . THR A 1 135 ? -23.652 3.220 24.928 1.00 98.19 135 THR A CA 1
ATOM 1006 C C . THR A 1 135 ? -23.301 1.754 24.663 1.00 98.19 135 THR A C 1
ATOM 1008 O O . THR A 1 135 ? -22.866 1.013 25.551 1.00 98.19 135 THR A O 1
ATOM 1011 N N . GLU A 1 136 ? -23.476 1.316 23.416 1.00 98.00 136 GLU A N 1
ATOM 1012 C CA . GLU A 1 136 ? -23.080 -0.027 22.981 1.00 98.00 136 GLU A CA 1
ATOM 1013 C C . GLU A 1 136 ? -21.569 -0.245 23.136 1.00 98.00 136 GLU A C 1
ATOM 1015 O O . GLU A 1 136 ? -21.157 -1.256 23.697 1.00 98.00 136 GLU A O 1
ATOM 1020 N N . ALA A 1 137 ? -20.747 0.741 22.759 1.00 97.25 137 ALA A N 1
ATOM 1021 C CA . ALA A 1 137 ? -19.295 0.692 22.932 1.00 97.25 137 ALA A CA 1
ATOM 1022 C C . ALA A 1 137 ? -18.896 0.510 24.407 1.00 97.25 137 ALA A C 1
ATOM 1024 O O . ALA A 1 137 ? -18.126 -0.390 24.733 1.00 97.25 137 ALA A O 1
ATOM 1025 N N . GLN A 1 138 ? -19.491 1.287 25.323 1.00 98.19 138 GLN A N 1
ATOM 1026 C CA . GLN A 1 138 ? -19.278 1.108 26.764 1.00 98.19 138 GLN A CA 1
ATOM 1027 C C . GLN A 1 138 ? -19.706 -0.285 27.235 1.00 98.19 138 GLN A C 1
ATOM 1029 O O . GLN A 1 138 ? -19.086 -0.838 28.140 1.00 98.19 138 GLN A O 1
ATOM 1034 N N . SER A 1 139 ? -20.791 -0.836 26.681 1.00 98.12 139 SER A N 1
ATOM 1035 C CA . SER A 1 139 ? -21.288 -2.173 27.031 1.00 98.12 139 SER A CA 1
ATOM 1036 C C . SER A 1 139 ? -20.325 -3.261 26.567 1.00 98.12 139 SER A C 1
ATOM 1038 O O . SER A 1 139 ? -19.978 -4.127 27.363 1.00 98.12 139 SER A O 1
ATOM 1040 N N . ARG A 1 140 ? -19.824 -3.148 25.334 1.00 96.62 140 ARG A N 1
ATOM 1041 C CA . ARG A 1 140 ? -18.848 -4.065 24.740 1.00 96.62 140 ARG A CA 1
ATOM 1042 C C . ARG A 1 140 ? -17.514 -4.061 25.484 1.00 96.62 140 ARG A C 1
ATOM 1044 O O . ARG A 1 140 ? -16.968 -5.125 25.719 1.00 96.62 140 ARG A O 1
ATOM 1051 N N . VAL A 1 141 ? -17.017 -2.897 25.911 1.00 97.56 141 VAL A N 1
ATOM 1052 C CA . VAL A 1 141 ? -15.742 -2.799 26.654 1.00 97.56 141 VAL A CA 1
ATOM 1053 C C . VAL A 1 141 ? -15.810 -3.428 28.050 1.00 97.56 141 VAL A C 1
ATOM 1055 O O . VAL A 1 141 ? -14.790 -3.892 28.549 1.00 97.56 141 VAL A O 1
ATOM 1058 N N . ALA A 1 142 ? -16.977 -3.463 28.700 1.00 97.19 142 ALA A N 1
ATOM 1059 C CA . ALA A 1 142 ? -17.087 -4.113 30.012 1.00 97.19 142 ALA A CA 1
ATOM 1060 C C . ALA A 1 142 ? -17.466 -5.590 29.952 1.00 97.19 142 ALA A C 1
ATOM 1062 O O . ALA A 1 142 ? -17.643 -6.203 31.006 1.00 97.19 142 ALA A O 1
ATOM 1063 N N . ASP A 1 143 ? -17.645 -6.138 28.756 1.00 97.50 143 ASP A N 1
ATOM 1064 C CA . ASP A 1 143 ? -17.749 -7.575 28.595 1.00 97.50 143 ASP A CA 1
ATOM 1065 C C . ASP A 1 143 ? -16.395 -8.203 28.992 1.00 97.50 143 ASP A C 1
ATOM 1067 O O . ASP A 1 143 ? -15.365 -7.805 28.441 1.00 97.50 143 ASP A O 1
ATOM 1071 N N . PRO A 1 144 ? -16.338 -9.143 29.955 1.00 96.56 144 PRO A N 1
ATOM 1072 C CA . PRO A 1 144 ? -15.085 -9.795 30.346 1.00 96.56 144 PRO A CA 1
ATOM 1073 C C . PRO A 1 144 ? -14.407 -10.567 29.202 1.00 96.56 144 PRO A C 1
ATOM 1075 O O . PRO A 1 144 ? -13.195 -10.815 29.271 1.00 96.56 144 PRO A O 1
ATOM 1078 N N . ASP A 1 145 ? -15.159 -10.930 28.160 1.00 95.19 145 ASP A N 1
ATOM 1079 C CA . ASP A 1 145 ? -14.638 -11.610 26.974 1.00 95.19 145 ASP A CA 1
ATOM 1080 C C . ASP A 1 145 ? -14.047 -10.637 25.945 1.00 95.19 145 ASP A C 1
ATOM 1082 O O . ASP A 1 145 ? -13.366 -11.061 25.008 1.00 95.19 145 ASP A O 1
ATOM 1086 N N . PHE A 1 146 ? -14.224 -9.325 26.131 1.00 94.69 146 PHE A N 1
ATOM 1087 C CA . PHE A 1 146 ? -13.563 -8.329 25.301 1.00 94.69 146 PHE A CA 1
ATOM 1088 C C . PHE A 1 146 ? -12.038 -8.405 25.478 1.00 94.69 146 PHE A C 1
ATOM 1090 O O . PHE A 1 146 ? -11.491 -8.461 26.587 1.00 94.69 146 PHE A O 1
ATOM 1097 N N . ARG A 1 147 ? -11.327 -8.418 24.351 1.00 93.31 147 ARG A N 1
ATOM 1098 C CA . ARG A 1 147 ? -9.864 -8.402 24.278 1.00 93.31 147 ARG A CA 1
ATOM 1099 C C . ARG A 1 147 ? -9.466 -7.257 23.356 1.00 93.31 147 ARG A C 1
ATOM 1101 O O . ARG A 1 147 ? -9.978 -7.172 22.245 1.00 93.31 147 ARG A O 1
ATOM 1108 N N . MET A 1 148 ? -8.574 -6.382 23.823 1.00 89.00 148 MET A N 1
ATOM 1109 C CA . MET A 1 148 ? -8.008 -5.326 22.969 1.00 89.00 148 MET A CA 1
ATOM 1110 C C . MET A 1 148 ? -7.102 -5.900 21.886 1.00 89.00 148 MET A C 1
ATOM 1112 O O . MET A 1 148 ? -7.064 -5.381 20.780 1.00 89.00 148 MET A O 1
ATOM 1116 N N . GLU A 1 149 ? -6.375 -6.959 22.225 1.00 88.00 149 GLU A N 1
ATOM 1117 C CA . GLU A 1 149 ? -5.512 -7.668 21.298 1.00 88.00 149 GLU A CA 1
ATOM 1118 C C . GLU A 1 149 ? -6.310 -8.867 20.776 1.00 88.00 149 GLU A C 1
ATOM 1120 O O . GLU A 1 149 ? -6.483 -9.852 21.508 1.00 88.00 149 GLU A O 1
ATOM 1125 N N . PRO A 1 150 ? -6.911 -8.772 19.575 1.00 78.56 150 PRO A N 1
ATOM 1126 C CA . PRO A 1 150 ? -7.514 -9.938 18.961 1.00 78.56 150 PRO A CA 1
ATOM 1127 C C . PRO A 1 150 ? -6.432 -11.005 18.851 1.00 78.56 150 PRO A C 1
ATOM 1129 O O . PRO A 1 150 ? -5.290 -10.720 18.494 1.00 78.56 150 PRO A O 1
ATOM 1132 N N . VAL A 1 151 ? -6.789 -12.246 19.176 1.00 81.75 151 VAL A N 1
ATOM 1133 C CA . VAL A 1 151 ? -5.901 -13.376 18.924 1.00 81.75 151 VAL A CA 1
ATOM 1134 C C . VAL A 1 151 ? -5.727 -13.426 17.417 1.00 81.75 151 VAL A C 1
ATOM 1136 O O . VAL A 1 151 ? -6.637 -13.865 16.715 1.00 81.75 151 VAL A O 1
ATOM 1139 N N . ILE A 1 152 ? -4.594 -12.919 16.926 1.00 75.88 152 ILE A N 1
ATOM 1140 C CA . ILE A 1 152 ? -4.208 -13.070 15.530 1.00 75.88 152 ILE A CA 1
ATOM 1141 C C . ILE A 1 152 ? -4.223 -14.580 15.317 1.00 75.88 152 ILE A C 1
ATOM 1143 O O . ILE A 1 152 ? -3.459 -15.275 15.999 1.00 75.88 152 ILE A O 1
ATOM 1147 N N . PRO A 1 153 ? -5.138 -15.120 14.488 1.00 72.81 153 PRO A N 1
ATOM 1148 C CA . PRO A 1 153 ? -5.138 -16.541 14.222 1.00 72.81 153 PRO A CA 1
ATOM 1149 C C . PRO A 1 153 ? -3.748 -16.826 13.692 1.00 72.81 153 PRO A C 1
ATOM 1151 O O . PRO A 1 153 ? -3.352 -16.255 12.677 1.00 72.81 153 PRO A O 1
ATOM 1154 N N . SER A 1 154 ? -2.978 -17.609 14.448 1.00 77.88 154 SER A N 1
ATOM 1155 C CA . SER A 1 154 ? -1.645 -18.017 14.044 1.00 77.88 154 SER A CA 1
ATOM 1156 C C . SER A 1 154 ? -1.836 -18.674 12.692 1.00 77.88 154 SER A C 1
ATOM 1158 O O . SER A 1 154 ? -2.387 -19.777 12.623 1.00 77.88 154 SER A O 1
ATOM 1160 N N . VAL A 1 155 ? -1.513 -17.944 11.625 1.00 71.88 155 VAL A N 1
ATOM 1161 C CA . VAL A 1 155 ? -1.615 -18.462 10.271 1.00 71.88 155 VAL A CA 1
ATOM 1162 C C . VAL A 1 155 ? -0.766 -19.723 10.328 1.00 71.88 155 VAL A C 1
ATOM 1164 O O . VAL A 1 155 ? 0.390 -19.605 10.747 1.00 71.88 155 VAL A O 1
ATOM 1167 N N . PRO A 1 156 ? -1.331 -20.923 10.091 1.00 71.75 156 PRO A N 1
ATOM 1168 C CA . PRO A 1 156 ? -0.531 -22.130 10.091 1.00 71.75 156 PRO A CA 1
ATOM 1169 C C . PRO A 1 156 ? 0.558 -21.867 9.066 1.00 71.75 156 PRO A C 1
ATOM 1171 O O . PRO A 1 156 ? 0.270 -21.719 7.879 1.00 71.75 156 PRO A O 1
ATOM 1174 N N . VAL A 1 157 ? 1.776 -21.656 9.558 1.00 71.94 157 VAL A N 1
ATOM 1175 C CA . VAL A 1 157 ? 2.934 -21.465 8.705 1.00 71.94 157 VAL A CA 1
ATOM 1176 C C . VAL A 1 157 ? 3.000 -22.770 7.940 1.00 71.94 157 VAL A C 1
ATOM 1178 O O . VAL A 1 157 ? 3.157 -23.832 8.541 1.00 71.94 157 VAL A O 1
ATOM 1181 N N . ASP A 1 158 ? 2.700 -22.709 6.649 1.00 61.81 158 ASP A N 1
ATOM 1182 C CA . ASP A 1 158 ? 2.707 -23.883 5.801 1.00 61.81 158 ASP A CA 1
ATOM 1183 C C . ASP A 1 158 ? 4.180 -24.289 5.663 1.00 61.81 158 ASP A C 1
ATOM 1185 O O . ASP A 1 158 ? 4.901 -23.820 4.781 1.00 61.81 158 ASP A O 1
ATOM 1189 N N . ASP A 1 159 ? 4.653 -25.122 6.599 1.00 64.69 159 ASP A N 1
ATOM 1190 C CA . ASP A 1 159 ? 6.018 -25.670 6.656 1.00 64.69 159 ASP A CA 1
ATOM 1191 C C . ASP A 1 159 ? 6.392 -26.419 5.357 1.00 64.69 159 ASP A C 1
ATOM 1193 O O . ASP A 1 159 ? 7.549 -26.776 5.133 1.00 64.69 159 ASP A O 1
ATOM 1197 N N . SER A 1 160 ? 5.421 -26.622 4.461 1.00 61.16 160 SER A N 1
ATOM 1198 C CA . SER A 1 160 ? 5.560 -27.215 3.133 1.00 61.16 160 SER A CA 1
ATOM 1199 C C . SER A 1 160 ? 6.407 -26.389 2.151 1.00 61.16 160 SER A C 1
ATOM 1201 O O . SER A 1 160 ? 6.801 -26.926 1.117 1.00 61.16 160 SER A O 1
ATOM 1203 N N . LEU A 1 161 ? 6.710 -25.116 2.445 1.00 54.00 161 LEU A N 1
ATOM 1204 C CA . LEU A 1 161 ? 7.650 -24.293 1.664 1.00 54.00 161 LEU A CA 1
ATOM 1205 C C . LEU A 1 161 ? 9.010 -24.100 2.346 1.00 54.00 161 LEU A C 1
ATOM 1207 O O . LEU A 1 161 ? 9.763 -23.202 1.964 1.00 54.00 161 LEU A O 1
ATOM 1211 N N . ALA A 1 162 ? 9.375 -24.946 3.315 1.00 51.41 162 ALA A N 1
ATOM 1212 C CA . ALA A 1 162 ? 10.776 -25.061 3.695 1.00 51.41 162 ALA A CA 1
ATOM 1213 C C . ALA A 1 162 ? 11.586 -25.391 2.423 1.00 51.41 162 ALA A C 1
ATOM 1215 O O . ALA A 1 162 ? 11.354 -26.439 1.814 1.00 51.41 162 ALA A O 1
ATOM 1216 N N . PRO A 1 163 ? 12.502 -24.514 1.969 1.00 57.91 163 PRO A N 1
ATOM 1217 C CA . PRO A 1 163 ? 13.311 -24.807 0.801 1.00 57.91 163 PRO A CA 1
ATOM 1218 C C . PRO A 1 163 ? 14.099 -26.075 1.109 1.00 57.91 163 PRO A C 1
ATOM 1220 O O . PRO A 1 163 ? 14.836 -26.106 2.096 1.00 57.91 163 PRO A O 1
ATOM 1223 N N . ASP A 1 164 ? 13.920 -27.116 0.292 1.00 53.09 164 ASP A N 1
ATOM 1224 C CA . ASP A 1 164 ? 14.648 -28.382 0.363 1.00 53.09 164 ASP A CA 1
ATOM 1225 C C . ASP A 1 164 ? 16.162 -28.103 0.346 1.00 53.09 164 ASP A C 1
ATOM 1227 O O . ASP A 1 164 ? 16.833 -28.119 -0.684 1.00 53.09 164 ASP A O 1
ATOM 1231 N N . THR A 1 165 ? 16.744 -27.853 1.519 1.00 53.53 165 THR A N 1
ATOM 1232 C CA . THR A 1 165 ? 18.169 -27.550 1.712 1.00 53.53 165 THR A CA 1
ATOM 1233 C C . THR A 1 165 ? 18.979 -28.848 1.758 1.00 53.53 165 THR A C 1
ATOM 1235 O O . THR A 1 165 ? 19.957 -28.989 2.487 1.00 53.53 165 THR A O 1
ATOM 1238 N N . LYS A 1 166 ? 18.571 -29.841 0.958 1.00 55.44 166 LYS A N 1
ATOM 1239 C CA . LYS A 1 166 ? 19.233 -31.143 0.817 1.00 55.44 166 LYS A CA 1
ATOM 1240 C C . LYS A 1 166 ? 20.156 -31.193 -0.397 1.00 55.44 166 LYS A C 1
ATOM 1242 O O . LYS A 1 166 ? 20.231 -32.219 -1.068 1.00 55.44 166 LYS A O 1
ATOM 1247 N N . HIS A 1 167 ? 20.885 -30.121 -0.693 1.00 47.88 167 HIS A N 1
ATOM 1248 C CA . HIS A 1 167 ? 22.032 -30.191 -1.601 1.00 47.88 167 HIS A CA 1
ATOM 1249 C C . HIS A 1 167 ? 23.316 -29.864 -0.840 1.00 47.88 167 HIS A C 1
ATOM 1251 O O . HIS A 1 167 ? 23.714 -28.716 -0.706 1.00 47.88 167 HIS A O 1
ATOM 1257 N N . GLY A 1 168 ? 23.919 -30.940 -0.326 1.00 40.75 168 GLY A N 1
ATOM 1258 C CA . GLY A 1 168 ? 25.334 -31.246 -0.528 1.00 40.75 168 GLY A CA 1
ATOM 1259 C C . GLY A 1 168 ? 26.349 -30.232 -0.022 1.00 40.75 168 GLY A C 1
ATOM 1260 O O . GLY A 1 168 ? 26.713 -29.290 -0.718 1.00 40.75 168 GLY A O 1
ATOM 1261 N N . ALA A 1 169 ? 26.904 -30.543 1.146 1.00 54.38 169 ALA A N 1
ATOM 1262 C CA . ALA A 1 169 ? 28.244 -30.148 1.532 1.00 54.38 169 ALA A CA 1
ATOM 1263 C C . ALA A 1 169 ? 29.256 -30.452 0.411 1.00 54.38 169 ALA A C 1
ATOM 1265 O O . ALA A 1 169 ? 29.315 -31.585 -0.055 1.00 54.38 169 ALA A O 1
ATOM 1266 N N . GLU A 1 170 ? 30.016 -29.430 0.015 1.00 48.19 170 GLU A N 1
ATOM 1267 C CA . GLU A 1 170 ? 31.454 -29.426 -0.305 1.00 48.19 170 GLU A CA 1
ATOM 1268 C C . GLU A 1 170 ? 31.755 -28.293 -1.295 1.00 48.19 170 GLU A C 1
ATOM 1270 O O . GLU A 1 170 ? 31.659 -28.454 -2.506 1.00 48.19 170 GLU A O 1
ATOM 1275 N N . CYS A 1 171 ? 32.184 -27.138 -0.780 1.00 33.81 171 CYS A N 1
ATOM 1276 C CA . CYS A 1 171 ? 33.236 -26.383 -1.454 1.00 33.81 171 CYS A CA 1
ATOM 1277 C C . CYS A 1 171 ? 33.983 -25.514 -0.443 1.00 33.81 171 CYS A C 1
ATOM 1279 O O . CYS A 1 171 ? 33.590 -24.403 -0.091 1.00 33.81 171 CYS A O 1
ATOM 1281 N N . SER A 1 172 ? 35.079 -26.077 0.045 1.00 53.47 172 SER A N 1
ATOM 1282 C CA . SER A 1 172 ? 36.142 -25.382 0.752 1.00 53.47 172 SER A CA 1
ATOM 1283 C C . SER A 1 172 ? 36.786 -24.327 -0.159 1.00 53.47 172 SER A C 1
ATOM 1285 O O . SER A 1 172 ? 36.972 -24.561 -1.351 1.00 53.47 172 SER A O 1
ATOM 1287 N N . ASN A 1 173 ? 37.221 -23.219 0.448 1.00 49.88 173 ASN A N 1
ATOM 1288 C CA . ASN A 1 173 ? 38.081 -22.161 -0.102 1.00 49.88 173 ASN A CA 1
ATOM 1289 C C . ASN A 1 173 ? 37.464 -21.156 -1.090 1.00 49.88 173 ASN A C 1
ATOM 1291 O O . ASN A 1 173 ? 37.822 -21.104 -2.264 1.00 49.88 173 ASN A O 1
ATOM 1295 N N . SER A 1 174 ? 36.746 -20.180 -0.541 1.00 42.25 174 SER A N 1
ATOM 1296 C CA . SER A 1 174 ? 36.812 -18.803 -1.036 1.00 42.25 174 SER A CA 1
ATOM 1297 C C . SER A 1 174 ? 37.179 -17.877 0.119 1.00 42.25 174 SER A C 1
ATOM 1299 O O . SER A 1 174 ? 36.505 -17.828 1.145 1.00 42.25 174 SER A O 1
ATOM 1301 N N . LYS A 1 175 ? 38.316 -17.200 -0.049 1.00 40.56 175 LYS A N 1
ATOM 1302 C CA . LYS A 1 175 ? 38.859 -16.178 0.843 1.00 40.56 175 LYS A CA 1
ATOM 1303 C C . LYS A 1 175 ? 37.776 -15.157 1.187 1.00 40.56 175 LYS A C 1
ATOM 1305 O O . LYS A 1 175 ? 37.106 -14.656 0.287 1.00 40.56 175 LYS A O 1
ATOM 1310 N N . ALA A 1 176 ? 37.666 -14.842 2.474 1.00 40.19 176 ALA A N 1
ATOM 1311 C CA . ALA A 1 176 ? 36.917 -13.702 2.969 1.00 40.19 176 ALA A CA 1
ATOM 1312 C C . ALA A 1 176 ? 37.381 -12.437 2.234 1.00 40.19 176 ALA A C 1
ATOM 1314 O O . ALA A 1 176 ? 38.520 -11.995 2.387 1.00 40.19 176 ALA A O 1
ATOM 1315 N N . VAL A 1 177 ? 36.510 -11.897 1.387 1.00 43.00 177 VAL A N 1
ATOM 1316 C CA . VAL A 1 177 ? 36.565 -10.493 1.001 1.00 43.00 177 VAL A CA 1
ATOM 1317 C C . VAL A 1 177 ? 35.732 -9.780 2.053 1.00 43.00 177 VAL A C 1
ATOM 1319 O O . VAL A 1 177 ? 34.507 -9.875 2.045 1.00 43.00 177 VAL A 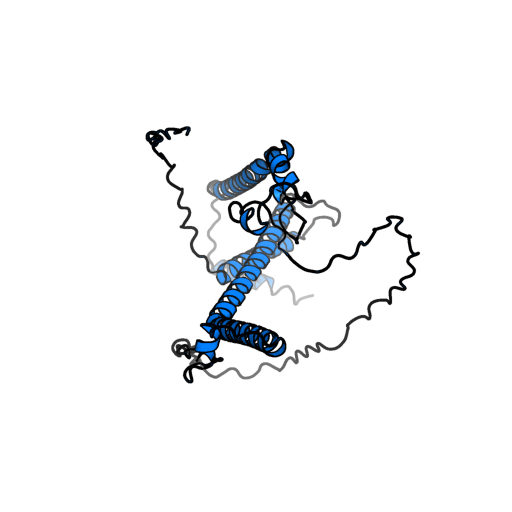O 1
ATOM 1322 N N . ASP A 1 178 ? 36.416 -9.127 2.991 1.00 37.94 178 ASP A N 1
ATOM 1323 C CA . ASP A 1 178 ? 35.816 -8.180 3.925 1.00 37.94 178 ASP A CA 1
ATOM 1324 C C . ASP A 1 178 ? 35.191 -7.030 3.127 1.00 37.94 178 ASP A C 1
ATOM 1326 O O . ASP A 1 178 ? 35.857 -6.056 2.769 1.00 37.94 178 ASP A O 1
ATOM 1330 N N . VAL A 1 179 ? 33.893 -7.126 2.843 1.00 42.41 179 VAL A N 1
ATOM 1331 C CA . VAL A 1 179 ? 33.085 -5.965 2.467 1.00 42.41 179 VAL A CA 1
ATOM 1332 C C . VAL A 1 179 ? 32.681 -5.279 3.769 1.00 42.41 179 VAL A C 1
ATOM 1334 O O . VAL A 1 179 ? 31.581 -5.452 4.287 1.00 42.41 179 VAL A O 1
ATOM 1337 N N . ASN A 1 180 ? 33.612 -4.502 4.322 1.00 36.34 180 ASN A N 1
ATOM 1338 C CA . ASN A 1 180 ? 33.295 -3.478 5.310 1.00 36.34 180 ASN A CA 1
ATOM 1339 C C . ASN A 1 180 ? 32.459 -2.395 4.617 1.00 36.34 180 ASN A C 1
ATOM 1341 O O . ASN A 1 180 ? 33.007 -1.455 4.044 1.00 36.34 180 ASN A O 1
ATOM 1345 N N . HIS A 1 181 ? 31.132 -2.503 4.676 1.00 38.06 181 HIS A N 1
ATOM 1346 C CA . HIS A 1 181 ? 30.261 -1.358 4.432 1.00 38.06 181 HIS A CA 1
ATOM 1347 C C . HIS A 1 181 ? 30.105 -0.588 5.747 1.00 38.06 181 HIS A C 1
ATOM 1349 O O . HIS A 1 181 ? 29.165 -0.772 6.514 1.00 38.06 181 HIS A O 1
ATOM 1355 N N . THR A 1 182 ? 31.072 0.285 6.024 1.00 37.03 182 THR A N 1
ATOM 1356 C CA . THR A 1 182 ? 30.908 1.390 6.971 1.00 37.03 182 THR A CA 1
ATOM 1357 C C . THR A 1 182 ? 29.843 2.336 6.424 1.00 37.03 182 THR A C 1
ATOM 1359 O O . THR A 1 182 ? 30.131 3.176 5.572 1.00 37.03 182 THR A O 1
ATOM 1362 N N . VAL A 1 183 ? 28.607 2.200 6.897 1.00 48.03 183 VAL A N 1
ATOM 1363 C CA . VAL A 1 183 ? 27.605 3.267 6.822 1.00 48.03 183 VAL A CA 1
ATOM 1364 C C . VAL A 1 183 ? 27.700 4.036 8.132 1.00 48.03 183 VAL A C 1
ATOM 1366 O O . VAL A 1 183 ? 26.910 3.844 9.044 1.00 48.03 183 VAL A O 1
ATOM 1369 N N . ASP A 1 184 ? 28.730 4.873 8.242 1.00 42.75 184 ASP A N 1
ATOM 1370 C CA . ASP A 1 184 ? 28.819 5.875 9.295 1.00 42.75 184 ASP A CA 1
ATOM 1371 C C . ASP A 1 184 ? 29.503 7.136 8.754 1.00 42.75 184 ASP A C 1
ATOM 1373 O O . ASP A 1 184 ? 30.643 7.105 8.297 1.00 42.75 184 ASP A O 1
ATOM 1377 N N . LYS A 1 185 ? 28.781 8.258 8.880 1.00 49.47 185 LYS A N 1
ATOM 1378 C CA . LYS A 1 185 ? 29.241 9.659 8.814 1.00 49.47 185 LYS A CA 1
ATOM 1379 C C . LYS A 1 185 ? 29.654 10.237 7.453 1.00 49.47 185 LYS A C 1
ATOM 1381 O O . LYS A 1 185 ? 30.831 10.425 7.171 1.00 49.47 185 LYS A O 1
ATOM 1386 N N . ALA A 1 186 ? 28.657 10.756 6.733 1.00 39.50 186 ALA A N 1
ATOM 1387 C CA . ALA A 1 186 ? 28.780 12.030 6.011 1.00 39.50 186 ALA A CA 1
ATOM 1388 C C . ALA A 1 186 ? 27.402 12.692 5.793 1.00 39.50 186 ALA A C 1
ATOM 1390 O O . ALA A 1 186 ? 26.987 12.951 4.668 1.00 39.50 186 ALA A O 1
ATOM 1391 N N . LEU A 1 187 ? 26.677 12.990 6.878 1.00 43.69 187 LEU A N 1
ATOM 1392 C CA . LEU A 1 187 ? 25.695 14.076 6.826 1.00 43.69 187 LEU A CA 1
ATOM 1393 C C . LEU A 1 187 ? 26.493 15.382 6.796 1.00 43.69 187 LEU A C 1
ATOM 1395 O O . LEU A 1 187 ? 27.045 15.801 7.814 1.00 43.69 187 LEU A O 1
ATOM 1399 N N . ASN A 1 188 ? 26.592 15.999 5.620 1.00 44.47 188 ASN A N 1
ATOM 1400 C CA . ASN A 1 188 ? 27.032 17.385 5.516 1.00 44.47 188 ASN A CA 1
ATOM 1401 C C . ASN A 1 188 ? 26.096 18.248 6.379 1.00 44.47 188 ASN A C 1
ATOM 1403 O O . ASN A 1 188 ? 24.877 18.157 6.205 1.00 44.47 188 ASN A O 1
ATOM 1407 N N . PRO A 1 189 ? 26.609 19.085 7.299 1.00 44.56 189 PRO A N 1
ATOM 1408 C CA . PRO A 1 189 ? 25.767 20.065 7.959 1.00 44.56 189 PRO A CA 1
ATOM 1409 C C . PRO A 1 189 ? 25.216 21.016 6.893 1.00 44.56 189 PRO A C 1
ATOM 1411 O O . PRO A 1 189 ? 25.978 21.651 6.162 1.00 44.56 189 PRO A O 1
ATOM 1414 N N . LEU A 1 190 ? 23.886 21.086 6.800 1.00 45.44 190 LEU A N 1
ATOM 1415 C CA . LEU A 1 190 ? 23.181 22.114 6.039 1.00 45.44 190 LEU A CA 1
ATOM 1416 C C . LEU A 1 190 ? 23.775 23.490 6.396 1.00 45.44 190 LEU A C 1
ATOM 1418 O O . LEU A 1 190 ? 23.949 23.776 7.588 1.00 45.44 190 LEU A O 1
ATOM 1422 N N . PRO A 1 191 ? 24.105 24.343 5.408 1.00 50.19 191 PRO A N 1
ATOM 1423 C CA . PRO A 1 191 ? 24.522 25.705 5.697 1.00 50.19 191 PRO A CA 1
ATOM 1424 C C . PRO A 1 191 ? 23.400 26.389 6.478 1.00 50.19 191 PRO A C 1
ATOM 1426 O O . PRO A 1 191 ? 22.238 26.350 6.074 1.00 50.19 191 PRO A O 1
ATOM 1429 N N . LYS A 1 192 ? 23.751 26.985 7.621 1.00 42.28 192 LYS A N 1
ATOM 1430 C CA . LYS A 1 192 ? 22.844 27.842 8.385 1.00 42.28 192 LYS A CA 1
ATOM 1431 C C . LYS A 1 192 ? 22.402 28.967 7.456 1.00 42.28 192 LYS A C 1
ATOM 1433 O O . LYS A 1 192 ? 23.196 29.841 7.122 1.00 42.28 192 LYS A O 1
ATOM 1438 N N . GLN A 1 193 ? 21.164 28.887 6.994 1.00 37.44 193 GLN A N 1
ATOM 1439 C CA . GLN A 1 193 ? 20.530 29.951 6.247 1.00 37.44 193 GLN A CA 1
ATOM 1440 C C . GLN A 1 193 ? 20.171 31.027 7.277 1.00 37.44 193 GLN A C 1
ATOM 1442 O O . GLN A 1 193 ? 19.305 30.822 8.123 1.00 37.44 193 GLN A O 1
ATOM 1447 N N . GLU A 1 194 ? 20.933 32.118 7.292 1.00 43.28 194 GLU A N 1
ATOM 1448 C CA . GLU A 1 194 ? 20.593 33.304 8.072 1.00 43.28 194 GLU A CA 1
ATOM 1449 C C . GLU A 1 194 ? 19.330 33.918 7.454 1.00 43.28 194 GLU A C 1
ATOM 1451 O O . GLU A 1 194 ? 19.344 34.420 6.328 1.00 43.28 194 GLU A O 1
ATOM 1456 N N . ASP A 1 195 ? 18.214 33.805 8.176 1.00 39.09 195 ASP A N 1
ATOM 1457 C CA . ASP A 1 195 ? 16.921 34.390 7.827 1.00 39.09 195 ASP A CA 1
ATOM 1458 C C . ASP A 1 195 ? 16.943 35.916 8.015 1.00 39.09 195 ASP A C 1
ATOM 1460 O O . ASP A 1 195 ? 16.293 36.467 8.901 1.00 39.09 195 ASP A O 1
ATOM 1464 N N . ASP A 1 196 ? 17.651 36.622 7.136 1.00 45.12 196 ASP A N 1
ATOM 1465 C CA . ASP A 1 196 ? 17.497 38.067 6.950 1.00 45.12 196 ASP A CA 1
ATOM 1466 C C . ASP A 1 196 ? 16.521 38.335 5.796 1.00 45.12 196 ASP A C 1
ATOM 1468 O O . ASP A 1 196 ? 16.878 38.750 4.692 1.00 45.12 196 ASP A O 1
ATOM 1472 N N . SER A 1 197 ? 15.233 38.090 6.054 1.00 41.38 197 SER A N 1
ATOM 1473 C CA . SER A 1 197 ? 14.149 38.565 5.190 1.00 41.38 197 SER A CA 1
ATOM 1474 C C . SER A 1 197 ? 13.437 39.762 5.832 1.00 41.38 197 SER A C 1
ATOM 1476 O O . SER A 1 197 ? 12.829 39.624 6.897 1.00 41.38 197 SER A O 1
ATOM 1478 N N . PRO A 1 198 ? 13.444 40.952 5.200 1.00 39.94 198 PRO A N 1
ATOM 1479 C CA . PRO A 1 198 ? 12.772 42.123 5.741 1.00 39.94 198 PRO A CA 1
ATOM 1480 C C . PRO A 1 198 ? 11.255 41.911 5.747 1.00 39.94 198 PRO A C 1
ATOM 1482 O O . PRO A 1 198 ? 10.627 41.698 4.707 1.00 39.94 198 PRO A O 1
ATOM 1485 N N . SER A 1 199 ? 10.672 42.020 6.942 1.00 37.12 199 SER A N 1
ATOM 1486 C CA . SER A 1 199 ? 9.234 42.036 7.215 1.00 37.12 199 SER A CA 1
ATOM 1487 C C . SER A 1 199 ? 8.482 42.960 6.244 1.00 37.12 199 SER A C 1
ATOM 1489 O O . SER A 1 199 ? 8.388 44.178 6.432 1.00 37.12 199 SER A O 1
ATOM 1491 N N . ARG A 1 200 ? 7.898 42.381 5.188 1.00 40.84 200 ARG A N 1
ATOM 1492 C CA . ARG A 1 200 ? 6.856 43.042 4.399 1.00 40.84 200 ARG A CA 1
ATOM 1493 C C . ARG A 1 200 ? 5.573 42.995 5.218 1.00 40.84 200 ARG A C 1
ATOM 1495 O O . ARG A 1 200 ? 4.859 41.999 5.223 1.00 40.84 200 ARG A O 1
ATOM 1502 N N . LYS A 1 201 ? 5.286 44.094 5.916 1.00 35.66 201 LYS A N 1
ATOM 1503 C CA . LYS A 1 201 ? 4.012 44.329 6.606 1.00 35.66 201 LYS A CA 1
ATOM 1504 C C . LYS A 1 201 ? 2.849 44.091 5.634 1.00 35.66 201 LYS A C 1
ATOM 1506 O O . LYS A 1 201 ? 2.630 44.887 4.719 1.00 35.66 201 LYS A O 1
ATOM 1511 N N . CYS A 1 202 ? 2.100 43.009 5.842 1.00 30.42 202 CYS A N 1
ATOM 1512 C CA . CYS A 1 202 ? 0.818 42.787 5.185 1.00 30.42 202 CYS A CA 1
ATOM 1513 C C . CYS A 1 202 ? -0.157 43.881 5.651 1.00 30.42 202 CYS A C 1
ATOM 1515 O O . CYS A 1 202 ? -0.442 44.011 6.839 1.00 30.42 202 CYS A O 1
ATOM 1517 N N . LYS A 1 203 ? -0.637 44.709 4.716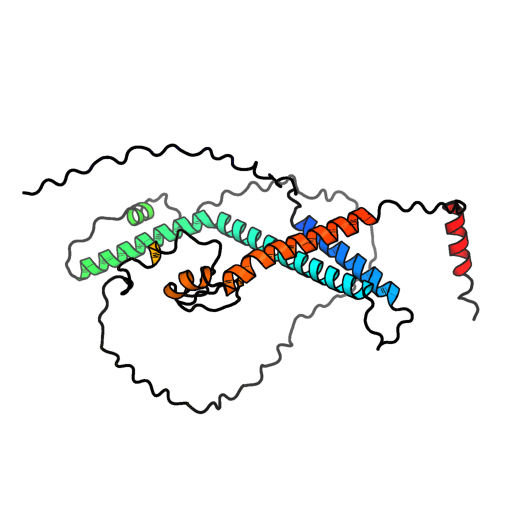 1.00 34.47 203 LYS A N 1
ATOM 1518 C CA . LYS A 1 203 ? -1.576 45.818 4.966 1.00 34.47 203 LYS A CA 1
ATOM 1519 C C . LYS A 1 203 ? -3.050 45.380 4.966 1.00 34.47 203 LYS A C 1
ATOM 1521 O O . LYS A 1 203 ? -3.919 46.216 4.739 1.00 34.47 203 LYS A O 1
ATOM 1526 N N . TYR A 1 204 ? -3.356 44.109 5.215 1.00 34.41 204 TYR A N 1
ATOM 1527 C CA . TYR A 1 204 ? -4.745 43.672 5.363 1.00 34.41 204 TYR A CA 1
ATOM 1528 C C . TYR A 1 204 ? -5.124 43.582 6.840 1.00 34.41 204 TYR A C 1
ATOM 1530 O O . TYR A 1 204 ? -4.708 42.682 7.564 1.00 34.41 204 TYR A O 1
ATOM 1538 N N . LYS A 1 205 ? -5.913 44.566 7.286 1.00 31.05 205 LYS A N 1
ATOM 1539 C CA . LYS A 1 205 ? -6.613 44.528 8.571 1.00 31.05 205 LYS A CA 1
ATOM 1540 C C . LYS A 1 205 ? -7.656 43.413 8.509 1.00 31.05 205 LYS A C 1
ATOM 1542 O O . LYS A 1 205 ? -8.696 43.590 7.881 1.00 31.05 205 LYS A O 1
ATOM 1547 N N . HIS A 1 206 ? -7.395 42.293 9.171 1.00 31.28 206 HIS A N 1
ATOM 1548 C CA . HIS A 1 206 ? -8.460 41.376 9.551 1.00 31.28 206 HIS A CA 1
ATOM 1549 C C . HIS A 1 206 ? -9.092 41.905 10.840 1.00 31.28 206 HIS A C 1
ATOM 1551 O O . HIS A 1 206 ? -8.448 41.941 11.885 1.00 31.28 206 HIS A O 1
ATOM 1557 N N . ASN A 1 207 ? -10.344 42.355 10.750 1.00 33.66 207 ASN A N 1
ATOM 1558 C CA . ASN A 1 207 ? -11.193 42.515 11.924 1.00 33.66 207 ASN A CA 1
ATOM 1559 C C . ASN A 1 207 ? -11.533 41.108 12.418 1.00 33.66 207 ASN A C 1
ATOM 1561 O O . ASN A 1 207 ? -12.386 40.438 11.840 1.00 33.66 207 ASN A O 1
ATOM 1565 N N . ILE A 1 208 ? -10.832 40.655 13.451 1.00 30.78 208 ILE A N 1
ATOM 1566 C CA . ILE A 1 208 ? -11.206 39.457 14.196 1.00 30.78 208 ILE A CA 1
ATOM 1567 C C . ILE A 1 208 ? -12.289 39.905 15.175 1.00 30.78 208 ILE A C 1
ATOM 1569 O O . ILE A 1 208 ? -12.004 40.566 16.170 1.00 30.78 208 ILE A O 1
ATOM 1573 N N . VAL A 1 209 ? -13.541 39.622 14.827 1.00 33.94 209 VAL A N 1
ATOM 1574 C CA . VAL A 1 209 ? -14.656 39.664 15.773 1.00 33.94 209 VAL A CA 1
ATOM 1575 C C . VAL A 1 209 ? -14.709 38.295 16.440 1.00 33.94 209 VAL A C 1
ATOM 1577 O O . VAL A 1 209 ? -14.764 37.277 15.749 1.00 33.94 209 VAL A O 1
ATOM 1580 N N . ASP A 1 210 ? -14.656 38.292 17.770 1.00 42.47 210 ASP A N 1
ATOM 1581 C CA . ASP A 1 210 ? -14.810 37.116 18.624 1.00 42.47 210 ASP A CA 1
ATOM 1582 C C . ASP A 1 210 ? -16.050 36.298 18.240 1.00 42.47 210 ASP A C 1
ATOM 1584 O O . ASP A 1 210 ? -17.181 36.783 18.326 1.00 42.47 210 ASP A O 1
ATOM 1588 N N . LEU A 1 211 ? -15.850 35.029 17.877 1.00 32.56 211 LEU A N 1
ATOM 1589 C CA . LEU A 1 211 ? -16.930 34.059 17.718 1.00 32.56 211 LEU A CA 1
ATOM 1590 C C . LEU A 1 211 ? -16.681 32.846 18.617 1.00 32.56 211 LEU A C 1
ATOM 1592 O O . LEU A 1 211 ? -15.718 32.097 18.460 1.00 32.56 211 LEU A O 1
ATOM 1596 N N . LYS A 1 212 ? -17.598 32.687 19.576 1.00 29.86 212 LYS A N 1
ATOM 1597 C CA . LYS A 1 212 ? -17.808 31.492 20.403 1.00 29.86 212 LYS A CA 1
ATOM 1598 C C . LYS A 1 212 ? -18.118 30.257 19.536 1.00 29.86 212 LYS A C 1
ATOM 1600 O O . LYS A 1 212 ? -18.656 30.407 18.440 1.00 29.86 212 LYS A O 1
ATOM 1605 N N . PRO A 1 213 ? -17.872 29.035 20.044 1.00 46.69 213 PRO A N 1
ATOM 1606 C CA . PRO A 1 213 ? -18.016 27.816 19.263 1.00 46.69 213 PRO A CA 1
ATOM 1607 C C . PRO A 1 213 ? -19.444 27.259 19.354 1.00 46.69 213 PRO A C 1
ATOM 1609 O O . PRO A 1 213 ? -19.889 26.928 20.449 1.00 46.69 213 PRO A O 1
ATOM 1612 N N . ALA A 1 214 ? -20.143 27.130 18.221 1.00 39.47 214 ALA A N 1
ATOM 1613 C CA . ALA A 1 214 ? -21.151 26.089 17.967 1.00 39.47 214 ALA A CA 1
ATOM 1614 C C . ALA A 1 214 ? -21.698 26.165 16.520 1.00 39.47 214 ALA A C 1
ATOM 1616 O O . ALA A 1 214 ? -22.016 27.253 16.051 1.00 39.47 214 ALA A O 1
ATOM 1617 N N . PHE A 1 215 ? -21.908 24.983 15.916 1.00 35.38 215 PHE A N 1
ATOM 1618 C CA . PHE A 1 215 ? -22.723 24.632 14.725 1.00 35.38 215 PHE A CA 1
ATOM 1619 C C . PHE A 1 215 ? -22.030 24.398 13.359 1.00 35.38 215 PHE A C 1
ATOM 1621 O O . PHE A 1 215 ? -20.979 24.973 13.086 1.00 35.38 215 PHE A O 1
ATOM 1628 N N . PRO A 1 216 ? -22.569 23.460 12.534 1.00 43.56 216 PRO A N 1
ATOM 1629 C CA . PRO A 1 216 ? -21.846 22.817 11.439 1.00 43.56 216 PRO A CA 1
ATOM 1630 C C . PRO A 1 216 ? -21.837 23.663 10.163 1.00 43.56 216 PRO A C 1
ATOM 1632 O O . PRO A 1 216 ? -22.783 24.386 9.858 1.00 43.56 216 PRO A O 1
ATOM 1635 N N . PHE A 1 217 ? -20.746 23.535 9.410 1.00 42.88 217 PHE A N 1
ATOM 1636 C CA . PHE A 1 217 ? -20.430 24.343 8.238 1.00 42.88 217 PHE A CA 1
ATOM 1637 C C . PHE A 1 217 ? -21.363 24.036 7.062 1.00 42.88 217 PHE A C 1
ATOM 1639 O O . PHE A 1 217 ? -21.263 22.997 6.407 1.00 42.88 217 PHE A O 1
ATOM 1646 N N . ILE A 1 218 ? -22.263 24.977 6.797 1.00 39.50 218 ILE A N 1
ATOM 1647 C CA . ILE A 1 218 ? -23.095 25.034 5.600 1.00 39.50 218 ILE A CA 1
ATOM 1648 C C . ILE A 1 218 ? -22.399 25.977 4.611 1.00 39.50 218 ILE A C 1
ATOM 1650 O O . ILE A 1 218 ? -21.944 27.050 4.994 1.00 39.50 218 ILE A O 1
ATOM 1654 N N . CYS A 1 219 ? -22.285 25.582 3.341 1.00 38.69 219 CYS A N 1
ATOM 1655 C CA . CYS A 1 219 ? -21.785 26.476 2.297 1.00 38.69 219 CYS A CA 1
ATOM 1656 C C . CYS A 1 219 ? -22.792 27.616 2.061 1.00 38.69 219 CYS A C 1
ATOM 1658 O O . CYS A 1 219 ? -23.914 27.353 1.619 1.00 38.69 219 CYS A O 1
ATOM 1660 N N . ASP A 1 220 ? -22.373 28.868 2.280 1.00 38.84 220 ASP A N 1
ATOM 1661 C CA . ASP A 1 220 ? -23.208 30.078 2.132 1.00 38.84 220 ASP A CA 1
ATOM 1662 C C . ASP A 1 220 ? -23.802 30.273 0.721 1.00 38.84 220 ASP A C 1
ATOM 1664 O O . ASP A 1 220 ? -24.714 31.074 0.532 1.00 38.84 220 ASP A O 1
ATOM 1668 N N . GLY A 1 221 ? -23.319 29.532 -0.283 1.00 41.94 221 GLY A N 1
ATOM 1669 C CA . GLY A 1 221 ? -23.846 29.575 -1.649 1.00 41.94 221 GLY A CA 1
ATOM 1670 C C . GLY A 1 221 ? -24.932 28.544 -1.972 1.00 41.94 221 GLY A C 1
ATOM 1671 O O . GLY A 1 221 ? -25.693 28.760 -2.912 1.00 41.94 221 GLY A O 1
ATOM 1672 N N . CYS A 1 222 ? -25.012 27.417 -1.255 1.00 44.84 222 CYS A N 1
ATOM 1673 C CA . CYS A 1 222 ? -25.905 26.315 -1.650 1.00 44.84 222 CYS A CA 1
ATOM 1674 C C . CYS A 1 222 ? -26.618 25.580 -0.510 1.00 44.84 222 CYS A C 1
ATOM 1676 O O . CYS A 1 222 ? -27.461 24.736 -0.795 1.00 44.84 222 CYS A O 1
ATOM 1678 N N . GLY A 1 223 ? -26.344 25.884 0.762 1.00 35.34 223 GLY A N 1
ATOM 1679 C CA . GLY A 1 223 ? -27.136 25.339 1.871 1.00 35.34 223 GLY A CA 1
ATOM 1680 C C . GLY A 1 223 ? -26.901 23.854 2.195 1.00 35.34 223 GLY A C 1
ATOM 1681 O O . GLY A 1 223 ? -27.583 23.317 3.064 1.00 35.34 223 GLY A O 1
ATOM 1682 N N . ILE A 1 224 ? -25.952 23.179 1.532 1.00 41.03 224 ILE A N 1
ATOM 1683 C CA . ILE A 1 224 ? -25.695 21.736 1.687 1.00 41.03 224 ILE A CA 1
ATOM 1684 C C . ILE A 1 224 ? -24.368 21.501 2.429 1.00 41.03 224 ILE A C 1
ATOM 1686 O O . ILE A 1 224 ? -23.397 22.239 2.251 1.00 41.03 224 ILE A O 1
ATOM 1690 N N . SER A 1 225 ? -24.338 20.453 3.260 1.00 45.44 225 SER A N 1
ATOM 1691 C CA . SER A 1 225 ? -23.134 19.916 3.913 1.00 45.44 225 SER A CA 1
ATOM 1692 C C . SER A 1 225 ? -22.044 19.580 2.884 1.00 45.44 225 SER A C 1
ATOM 1694 O O . SER A 1 225 ? -22.292 18.829 1.938 1.00 45.44 225 SER A O 1
ATOM 1696 N N . LEU A 1 226 ? -20.825 20.090 3.102 1.00 48.94 226 LEU A N 1
ATOM 1697 C CA . LEU A 1 226 ? -19.635 19.865 2.259 1.00 48.94 226 LEU A CA 1
ATOM 1698 C C . LEU A 1 226 ? -19.324 18.380 2.000 1.00 48.94 226 LEU A C 1
ATOM 1700 O O . LEU A 1 226 ? -18.710 18.060 0.987 1.00 48.94 226 LEU A O 1
ATOM 1704 N N . ILE A 1 227 ? -19.771 17.482 2.880 1.00 43.56 227 ILE A N 1
ATOM 1705 C CA . ILE A 1 227 ? -19.510 16.039 2.790 1.00 43.56 227 ILE A CA 1
ATOM 1706 C C . ILE A 1 227 ? -20.428 15.358 1.758 1.00 43.56 227 ILE A C 1
ATOM 1708 O O . ILE A 1 227 ? -20.014 14.410 1.103 1.00 43.56 227 ILE A O 1
ATOM 1712 N N . ASN A 1 228 ? -21.645 15.868 1.537 1.00 38.75 228 ASN A N 1
ATOM 1713 C CA . ASN A 1 228 ? -22.621 15.214 0.652 1.00 38.75 228 ASN A CA 1
ATOM 1714 C C . ASN A 1 228 ? -22.536 15.669 -0.814 1.00 38.75 228 ASN A C 1
ATOM 1716 O O . ASN A 1 228 ? -23.205 15.099 -1.667 1.00 38.75 228 ASN A O 1
ATOM 1720 N N . CYS A 1 229 ? -21.735 16.690 -1.131 1.00 39.72 229 CYS A N 1
ATOM 1721 C CA . CYS A 1 229 ? -21.626 17.221 -2.497 1.00 39.72 229 CYS A CA 1
ATOM 1722 C C . CYS A 1 229 ? -20.534 16.519 -3.334 1.00 39.72 229 CYS A C 1
ATOM 1724 O O . CYS A 1 229 ? -20.461 16.708 -4.547 1.00 39.72 229 CYS A O 1
ATOM 1726 N N . THR A 1 230 ? -19.664 15.727 -2.702 1.00 46.88 230 THR A N 1
ATOM 1727 C CA . THR A 1 230 ? -18.405 15.245 -3.297 1.00 46.88 230 THR A CA 1
ATOM 1728 C C . THR A 1 230 ? -18.348 13.740 -3.564 1.00 46.88 230 THR A C 1
ATOM 1730 O O . THR A 1 230 ? -17.391 13.295 -4.195 1.00 46.88 230 THR A O 1
ATOM 1733 N N . ILE A 1 231 ? -19.348 12.958 -3.141 1.00 42.94 231 ILE A N 1
ATOM 1734 C CA . ILE A 1 231 ? -19.280 11.485 -3.192 1.00 42.94 231 ILE A CA 1
ATOM 1735 C C . ILE A 1 231 ? -19.570 10.909 -4.596 1.00 42.94 231 ILE A C 1
ATOM 1737 O O . ILE A 1 231 ? -19.031 9.864 -4.935 1.00 42.94 231 ILE A O 1
ATOM 1741 N N . ASP A 1 232 ? -20.284 11.611 -5.484 1.00 36.47 232 ASP A N 1
ATOM 1742 C CA . ASP A 1 232 ? -20.768 10.981 -6.730 1.00 36.47 232 ASP A CA 1
ATOM 1743 C C . ASP A 1 232 ? -19.862 11.099 -7.980 1.00 36.47 232 ASP A C 1
ATOM 1745 O O . ASP A 1 232 ? -20.258 10.629 -9.046 1.00 36.47 232 ASP A O 1
ATOM 1749 N N . LYS A 1 233 ? -18.675 11.739 -7.947 1.00 44.47 233 LYS A N 1
ATOM 1750 C CA . LYS A 1 233 ? -17.904 12.028 -9.194 1.00 44.47 233 LYS A CA 1
ATOM 1751 C C . LYS A 1 233 ? -16.369 12.013 -9.061 1.00 44.47 233 LYS A C 1
ATOM 1753 O O . LYS A 1 233 ? -15.713 12.964 -9.491 1.00 44.47 233 LYS A O 1
ATOM 1758 N N . GLN A 1 234 ? -15.782 10.973 -8.465 1.00 43.09 234 GLN A N 1
ATOM 1759 C CA . GLN A 1 234 ? -14.353 10.965 -8.098 1.00 43.09 234 GLN A CA 1
ATOM 1760 C C . GLN A 1 234 ? -13.315 10.632 -9.192 1.00 43.09 234 GLN A C 1
ATOM 1762 O O . GLN A 1 234 ? -12.130 10.788 -8.923 1.00 43.09 234 GLN A O 1
ATOM 1767 N N . GLU A 1 235 ? -13.665 10.263 -10.426 1.00 50.06 235 GLU A N 1
ATOM 1768 C CA . GLU A 1 235 ? -12.633 9.731 -11.346 1.00 50.06 235 GLU A CA 1
ATOM 1769 C C . GLU A 1 235 ? -11.711 10.775 -12.022 1.00 50.06 235 GLU A C 1
ATOM 1771 O O . GLU A 1 235 ? -10.691 10.405 -12.591 1.00 50.06 235 GLU A O 1
ATOM 1776 N N . GLU A 1 236 ? -11.991 12.086 -11.948 1.00 57.06 236 GLU A N 1
ATOM 1777 C CA . GLU A 1 236 ? -11.281 13.080 -12.792 1.00 57.06 236 GLU A CA 1
ATOM 1778 C C . GLU A 1 236 ? -10.588 14.239 -12.052 1.00 57.06 236 GLU A C 1
ATOM 1780 O O . GLU A 1 236 ? -9.947 15.083 -12.685 1.00 57.06 236 GLU A O 1
ATOM 1785 N N . THR A 1 237 ? -10.710 14.341 -10.727 1.00 51.53 237 THR A N 1
ATOM 1786 C CA . THR A 1 237 ? -10.134 15.465 -9.968 1.00 51.53 237 THR A CA 1
ATOM 1787 C C . THR A 1 237 ? -9.589 15.025 -8.624 1.00 51.53 237 THR A C 1
ATOM 1789 O O . THR A 1 237 ? -10.342 14.516 -7.798 1.00 51.53 237 THR A O 1
ATOM 1792 N N . GLN A 1 238 ? -8.309 15.306 -8.372 1.00 57.50 238 GLN A N 1
ATOM 1793 C CA . GLN A 1 238 ? -7.709 15.115 -7.055 1.00 57.50 238 GLN A CA 1
ATOM 1794 C C . GLN A 1 238 ? -7.920 16.360 -6.186 1.00 57.50 238 GLN A C 1
ATOM 1796 O O . GLN A 1 238 ? -7.660 17.497 -6.598 1.00 57.50 238 GLN A O 1
ATOM 1801 N N . VAL A 1 239 ? -8.403 16.131 -4.966 1.00 59.38 239 VAL A N 1
ATOM 1802 C CA . VAL A 1 239 ? -8.469 17.138 -3.905 1.00 59.38 239 VAL A CA 1
ATOM 1803 C C . VAL A 1 239 ? -7.142 17.070 -3.156 1.00 59.38 239 VAL A C 1
ATOM 1805 O O . VAL A 1 239 ? -6.908 16.115 -2.426 1.00 59.38 239 VAL A O 1
ATOM 1808 N N . LEU A 1 240 ? -6.260 18.049 -3.368 1.00 54.91 240 LEU A N 1
ATOM 1809 C CA . LEU A 1 240 ? -4.904 18.014 -2.803 1.00 54.91 240 LEU A CA 1
ATOM 1810 C C . LEU A 1 240 ? -4.837 18.532 -1.356 1.00 54.91 240 LEU A C 1
ATOM 1812 O O . LEU A 1 240 ? -3.911 18.175 -0.648 1.00 54.91 240 LEU A O 1
ATOM 1816 N N . GLU A 1 241 ? -5.803 19.349 -0.911 1.00 59.12 241 GLU A N 1
ATOM 1817 C CA . GLU A 1 241 ? -6.033 19.764 0.489 1.00 59.12 241 GLU A CA 1
ATOM 1818 C C . GLU A 1 241 ? -7.273 20.680 0.555 1.00 59.12 241 GLU A C 1
ATOM 1820 O O . GLU A 1 241 ? -7.703 21.174 -0.487 1.00 59.12 241 GLU A O 1
ATOM 1825 N N . LYS A 1 242 ? -7.829 20.912 1.759 1.00 58.88 242 LYS A N 1
ATOM 1826 C CA . LYS A 1 242 ? -9.194 21.400 2.111 1.00 58.88 242 LYS A CA 1
ATOM 1827 C C . LYS A 1 242 ? -9.873 22.520 1.292 1.00 58.88 242 LYS A C 1
ATOM 1829 O O . LYS A 1 242 ? -11.067 22.689 1.477 1.00 58.88 242 LYS A O 1
ATOM 1834 N N . ASP A 1 243 ? -9.200 23.202 0.367 1.00 62.94 243 ASP A N 1
ATOM 1835 C CA . ASP A 1 243 ? -9.792 24.195 -0.550 1.00 62.94 243 ASP A CA 1
ATOM 1836 C C . ASP A 1 243 ? -9.131 24.245 -1.948 1.00 62.94 243 ASP A C 1
ATOM 1838 O O . ASP A 1 243 ? -9.398 25.141 -2.746 1.00 62.94 243 ASP A O 1
ATOM 1842 N N . ARG A 1 244 ? -8.239 23.309 -2.300 1.00 75.69 244 ARG A N 1
ATOM 1843 C CA . ARG A 1 244 ? -7.470 23.362 -3.556 1.00 75.69 244 ARG A CA 1
ATOM 1844 C C . ARG A 1 244 ? -7.836 22.207 -4.474 1.00 75.69 244 ARG A C 1
ATOM 1846 O O . ARG A 1 244 ? -7.338 21.093 -4.342 1.00 75.69 244 ARG A O 1
ATOM 1853 N N . LEU A 1 245 ? -8.690 22.510 -5.448 1.00 86.00 245 LEU A N 1
ATOM 1854 C CA . LEU A 1 245 ? -8.981 21.610 -6.560 1.00 86.00 245 LEU A CA 1
ATOM 1855 C C . LEU A 1 245 ? -7.937 21.767 -7.662 1.00 86.00 245 LEU A C 1
ATOM 1857 O O . LEU A 1 245 ? -7.668 22.890 -8.102 1.00 86.00 245 LEU A O 1
ATOM 1861 N N . TYR A 1 246 ? -7.392 20.644 -8.118 1.00 84.81 246 TYR A N 1
ATOM 1862 C CA . TYR A 1 246 ? -6.445 20.573 -9.222 1.00 84.81 246 TYR A CA 1
ATOM 1863 C C . TYR A 1 246 ? -7.025 19.735 -10.357 1.00 84.81 246 TYR A C 1
ATOM 1865 O O . TYR A 1 246 ? -7.505 18.621 -10.147 1.00 84.81 246 TYR A O 1
ATOM 1873 N N . CYS A 1 247 ? -6.998 20.285 -11.570 1.00 86.38 247 CYS A N 1
ATOM 1874 C CA . CYS A 1 247 ? -7.344 19.531 -12.764 1.00 86.38 247 CYS A CA 1
ATOM 1875 C C . CYS A 1 247 ? -6.088 18.871 -13.327 1.00 86.38 247 CYS A C 1
ATOM 1877 O O . CYS A 1 247 ? -5.195 19.572 -13.807 1.00 86.38 247 CYS A O 1
ATOM 1879 N N . TYR A 1 248 ? -6.052 17.539 -13.305 1.00 81.44 248 TYR A N 1
ATOM 1880 C CA . TYR A 1 248 ? -4.915 16.759 -13.788 1.00 81.44 248 TYR A CA 1
ATOM 1881 C C . TYR A 1 248 ? -4.678 16.959 -15.290 1.00 81.44 248 TYR A C 1
ATOM 1883 O O . TYR A 1 248 ? -3.567 17.259 -15.707 1.00 81.44 248 TYR A O 1
ATOM 1891 N N . PHE A 1 249 ? -5.740 16.920 -16.100 1.00 80.56 249 PHE A N 1
ATOM 1892 C CA . PHE A 1 249 ? -5.632 17.053 -17.557 1.00 80.56 249 PHE A CA 1
ATOM 1893 C C . PHE A 1 249 ? -5.097 18.414 -18.009 1.00 80.56 249 PHE A C 1
ATOM 1895 O O . PHE A 1 249 ? -4.357 18.497 -18.981 1.00 80.56 249 PHE A O 1
ATOM 1902 N N . CYS A 1 250 ? -5.463 19.492 -17.315 1.00 85.12 250 CYS A N 1
ATOM 1903 C CA . CYS A 1 250 ? -5.033 20.846 -17.673 1.00 85.12 250 CYS A CA 1
ATOM 1904 C C . CYS A 1 250 ? -3.849 21.347 -16.843 1.00 85.12 250 CYS A C 1
ATOM 1906 O O . CYS A 1 250 ? -3.459 22.503 -17.001 1.00 85.12 250 CYS A O 1
ATOM 1908 N N . HIS A 1 251 ? -3.341 20.539 -15.909 1.00 84.31 251 HIS A N 1
ATOM 1909 C CA . HIS A 1 251 ? -2.348 20.926 -14.908 1.00 84.31 251 HIS A CA 1
ATOM 1910 C C . HIS A 1 251 ? -2.621 22.295 -14.241 1.00 84.31 251 HIS A C 1
ATOM 1912 O O . HIS A 1 251 ? -1.701 23.062 -13.957 1.00 84.31 251 HIS A O 1
ATOM 1918 N N . THR A 1 252 ? -3.896 22.633 -14.005 1.00 85.81 252 THR A N 1
ATOM 1919 C CA . THR A 1 252 ? -4.324 23.967 -13.542 1.00 85.81 252 THR A CA 1
ATOM 1920 C C . THR A 1 252 ? -5.006 23.890 -12.175 1.00 85.81 252 THR A C 1
ATOM 1922 O O . THR A 1 252 ? -5.914 23.082 -11.965 1.00 85.81 252 THR A O 1
ATOM 1925 N N . PHE A 1 253 ? -4.606 24.772 -11.251 1.00 88.56 253 PHE A N 1
ATOM 1926 C CA . PHE A 1 253 ? -5.265 24.947 -9.953 1.00 88.56 253 PHE A CA 1
ATOM 1927 C C . PHE A 1 253 ? -6.546 25.777 -10.092 1.00 88.56 253 PHE A C 1
ATOM 1929 O O . PHE A 1 253 ? -6.521 26.921 -10.543 1.00 88.56 253 PHE A O 1
ATOM 1936 N N . LEU A 1 254 ? -7.671 25.208 -9.662 1.00 87.19 254 LEU A N 1
ATOM 1937 C CA . LEU A 1 254 ? -9.001 25.809 -9.785 1.00 87.19 254 LEU A CA 1
ATOM 1938 C C . LEU A 1 254 ? -9.424 26.567 -8.521 1.00 87.19 254 LEU A C 1
ATOM 1940 O O . LEU A 1 254 ? -10.234 27.486 -8.600 1.00 87.19 254 LEU A O 1
ATOM 1944 N N . GLY A 1 255 ? -8.858 26.221 -7.363 1.00 83.19 255 GLY A N 1
ATOM 1945 C CA . GLY A 1 255 ? -8.992 26.968 -6.106 1.00 83.19 255 GLY A CA 1
ATOM 1946 C C . GLY A 1 255 ? -10.361 26.935 -5.409 1.00 83.19 255 GLY A C 1
ATOM 1947 O O . GLY A 1 255 ? -10.422 27.323 -4.255 1.00 83.19 255 GLY A O 1
ATOM 1948 N N . CYS A 1 256 ? -11.454 26.510 -6.058 1.00 82.31 256 CYS A N 1
ATOM 1949 C CA . CYS A 1 256 ? -12.726 26.171 -5.396 1.00 82.31 256 CYS A CA 1
ATOM 1950 C C . CYS A 1 256 ? -13.648 25.338 -6.309 1.00 82.31 256 CYS A C 1
ATOM 1952 O O . CYS A 1 256 ? -13.515 25.365 -7.536 1.00 82.31 256 CYS A O 1
ATOM 1954 N N . ALA A 1 257 ? -14.625 24.634 -5.723 1.00 79.12 257 ALA A N 1
ATOM 1955 C CA . ALA A 1 257 ? -15.571 23.766 -6.446 1.00 79.12 257 ALA A CA 1
ATOM 1956 C C . ALA A 1 257 ? -16.436 24.499 -7.481 1.00 79.12 257 ALA A C 1
ATOM 1958 O O . ALA A 1 257 ? -16.745 23.946 -8.535 1.00 79.12 257 ALA A O 1
ATOM 1959 N N . VAL A 1 258 ? -16.755 25.774 -7.239 1.00 83.94 258 VAL A N 1
ATOM 1960 C CA . VAL A 1 258 ? -17.558 26.599 -8.159 1.00 83.94 258 VAL A CA 1
ATOM 1961 C C . VAL A 1 258 ? -16.869 26.767 -9.517 1.00 83.94 258 VAL A C 1
ATOM 1963 O O . VAL A 1 258 ? -17.534 26.862 -10.545 1.00 83.94 258 VAL A O 1
ATOM 1966 N N . LYS A 1 259 ? -15.531 26.745 -9.547 1.00 83.12 259 LYS A N 1
ATOM 1967 C CA . LYS A 1 259 ? -14.745 26.872 -10.780 1.00 83.12 259 LYS A CA 1
ATOM 1968 C C . LYS A 1 259 ? -14.558 25.549 -11.524 1.00 83.12 259 LYS A C 1
ATOM 1970 O O . LYS A 1 259 ? -14.113 25.573 -12.667 1.00 83.12 259 LYS A O 1
ATOM 1975 N N . LEU A 1 260 ? -14.920 24.411 -10.928 1.00 81.94 260 LEU A N 1
ATOM 1976 C CA . LEU A 1 260 ? -14.722 23.103 -11.551 1.00 81.94 260 LEU A CA 1
ATOM 1977 C C . LEU A 1 260 ? -15.692 22.849 -12.709 1.00 81.94 260 LEU A C 1
ATOM 1979 O O . LEU A 1 260 ? -15.261 22.455 -13.788 1.00 81.94 260 LEU A O 1
ATOM 1983 N N . SER A 1 261 ? -16.982 23.116 -12.505 1.00 84.12 261 SER A N 1
ATOM 1984 C CA . SER A 1 261 ? -18.007 22.950 -13.545 1.00 84.12 261 SER A CA 1
ATOM 1985 C C . SER A 1 261 ? -17.705 23.758 -14.824 1.00 84.12 261 SER A C 1
ATOM 1987 O O . SER A 1 261 ? -17.621 23.149 -15.892 1.00 84.12 261 SER A O 1
ATOM 1989 N N . PRO A 1 262 ? -17.428 25.080 -14.756 1.00 86.50 262 PRO A N 1
ATOM 1990 C CA . PRO A 1 262 ? -17.074 25.854 -15.947 1.00 86.50 262 PRO A CA 1
ATOM 1991 C C . PRO A 1 262 ? -15.698 25.491 -16.523 1.00 86.50 262 PRO A C 1
ATOM 1993 O O . PRO A 1 262 ? -15.468 25.688 -17.710 1.00 86.50 262 PRO A O 1
ATOM 1996 N N . HIS A 1 263 ? -14.771 24.956 -15.719 1.00 89.38 263 HIS A N 1
ATOM 1997 C CA . HIS A 1 263 ? -13.492 24.472 -16.235 1.00 89.38 263 HIS A CA 1
ATOM 1998 C C . HIS A 1 263 ? -13.663 23.203 -17.077 1.00 89.38 263 HIS A C 1
ATOM 2000 O O . HIS A 1 263 ? -13.126 23.145 -18.181 1.00 89.38 263 HIS A O 1
ATOM 2006 N N . LYS A 1 264 ? -14.452 22.225 -16.609 1.00 83.62 264 LYS A N 1
ATOM 2007 C CA . LYS A 1 264 ? -14.723 20.984 -17.356 1.00 83.62 264 LYS A CA 1
ATOM 2008 C C . LYS A 1 264 ? -15.428 21.240 -18.690 1.00 83.62 264 LYS A C 1
ATOM 2010 O O . LYS A 1 264 ? -15.145 20.557 -19.667 1.00 83.62 264 LYS A O 1
ATOM 2015 N N . SER A 1 265 ? -16.312 22.237 -18.742 1.00 83.88 265 SER A N 1
ATOM 2016 C CA . SER A 1 265 ? -16.992 22.647 -19.977 1.00 83.88 265 SER A CA 1
ATOM 2017 C C . SER A 1 265 ? -16.201 23.651 -20.819 1.00 83.88 265 SER A C 1
ATOM 2019 O O . SER A 1 265 ? -16.639 24.000 -21.915 1.00 83.88 265 SER A O 1
ATOM 2021 N N . SER A 1 266 ? -15.046 24.122 -20.338 1.00 88.06 266 SER A N 1
ATOM 2022 C CA . SER A 1 266 ? -14.216 25.041 -21.108 1.00 88.06 266 SER A CA 1
ATOM 2023 C C . SER A 1 266 ? -13.599 24.334 -22.313 1.00 88.06 266 SER A C 1
ATOM 2025 O O . SER A 1 266 ? -13.137 23.193 -22.233 1.00 88.06 266 SER A O 1
ATOM 2027 N N . GLU A 1 267 ? -13.542 25.048 -23.433 1.00 81.62 267 GLU A N 1
ATOM 2028 C CA . GLU A 1 267 ? -12.972 24.552 -24.688 1.00 81.62 267 GLU A CA 1
ATOM 2029 C C . GLU A 1 267 ? -11.516 24.083 -24.508 1.00 81.62 267 GLU A C 1
ATOM 2031 O O . GLU A 1 267 ? -11.100 23.086 -25.090 1.00 81.62 267 GLU A O 1
ATOM 2036 N N . GLY A 1 268 ? -10.760 24.724 -23.607 1.00 81.00 268 GLY A N 1
ATOM 2037 C CA . GLY A 1 268 ? -9.400 24.313 -23.255 1.00 81.00 268 GLY A CA 1
ATOM 2038 C C . GLY A 1 268 ? -9.314 22.920 -22.620 1.00 81.00 268 GLY A C 1
ATOM 2039 O O . GLY A 1 268 ? -8.407 22.163 -22.953 1.00 81.00 268 GLY A O 1
ATOM 2040 N N . HIS A 1 269 ? -10.262 22.545 -21.757 1.00 81.44 269 HIS A N 1
ATOM 2041 C CA . HIS A 1 269 ? -10.286 21.219 -21.130 1.00 81.44 269 HIS A CA 1
ATOM 2042 C C . HIS A 1 269 ? -10.721 20.131 -22.120 1.00 81.44 269 HIS A C 1
ATOM 2044 O O . HIS A 1 269 ? -10.070 19.089 -22.243 1.00 81.44 269 HIS A O 1
ATOM 2050 N N . LEU A 1 270 ? -11.762 20.422 -22.905 1.00 74.12 270 LEU A N 1
ATOM 2051 C CA . LEU A 1 270 ? -12.269 19.535 -23.953 1.00 74.12 270 LEU A CA 1
ATOM 2052 C C . LEU A 1 270 ? -11.267 19.316 -25.094 1.00 74.12 270 LEU A C 1
ATOM 2054 O O . LEU A 1 270 ? -11.334 18.296 -25.768 1.00 74.12 270 LEU A O 1
ATOM 2058 N N . LEU A 1 271 ? -10.322 20.233 -25.316 1.00 74.69 271 LEU A N 1
ATOM 2059 C CA . LEU A 1 271 ? -9.253 20.056 -26.302 1.00 74.69 271 LEU A CA 1
ATOM 2060 C C . LEU A 1 271 ? -8.102 19.176 -25.806 1.00 74.69 271 LEU A C 1
ATOM 2062 O O . LEU A 1 271 ? -7.359 18.656 -26.639 1.00 74.69 271 LEU A O 1
ATOM 2066 N N . VAL A 1 272 ? -7.919 19.028 -24.492 1.00 69.88 272 VAL A N 1
ATOM 2067 C CA . VAL A 1 272 ? -6.808 18.258 -23.908 1.00 69.88 272 VAL A CA 1
ATOM 2068 C C . VAL A 1 272 ? -7.234 16.825 -23.586 1.00 69.88 272 VAL A C 1
ATOM 2070 O O . VAL A 1 272 ? -6.509 15.893 -23.930 1.00 69.88 272 VAL A O 1
ATOM 2073 N N . SER A 1 273 ? -8.440 16.635 -23.040 1.00 59.06 273 SER A N 1
ATOM 2074 C CA . SER A 1 273 ? -8.989 15.320 -22.667 1.00 59.06 273 SER A CA 1
ATOM 2075 C C . SER A 1 273 ? -8.952 14.259 -23.799 1.00 59.06 273 SER A C 1
ATOM 2077 O O . SER A 1 273 ? -8.349 13.200 -23.607 1.00 59.06 273 SER A O 1
ATOM 2079 N N . PRO A 1 274 ? -9.443 14.519 -25.030 1.00 57.31 274 PRO A N 1
ATOM 2080 C CA . PRO A 1 274 ? -9.425 13.528 -26.112 1.00 57.31 274 PRO A CA 1
ATOM 2081 C C . PRO A 1 274 ? -8.051 13.364 -26.781 1.00 57.31 274 PRO A C 1
ATOM 2083 O O . PRO A 1 274 ? -7.801 12.354 -27.442 1.00 57.31 274 PRO A O 1
ATOM 2086 N N . LYS A 1 275 ? -7.130 14.327 -26.630 1.00 54.62 275 LYS A N 1
ATOM 2087 C CA . LYS A 1 275 ? -5.800 14.249 -27.261 1.00 54.62 275 LYS A CA 1
ATOM 2088 C C . LYS A 1 275 ? -4.879 13.259 -26.561 1.00 54.62 275 LYS A C 1
ATOM 2090 O O . LYS A 1 275 ? -4.064 12.641 -27.239 1.00 54.62 275 LYS A O 1
ATOM 2095 N N . VAL A 1 276 ? -5.028 13.065 -25.250 1.00 55.34 276 VAL A N 1
ATOM 2096 C CA . VAL A 1 276 ? -4.227 12.088 -24.496 1.00 55.34 276 VAL A CA 1
ATOM 2097 C C . VAL A 1 276 ? -4.589 10.660 -24.917 1.00 55.34 276 VAL A C 1
ATOM 2099 O O . VAL A 1 276 ? -3.697 9.886 -25.253 1.00 55.34 276 VAL A O 1
ATOM 2102 N N . GLY A 1 277 ? -5.884 10.342 -25.035 1.00 53.72 277 GLY A N 1
ATOM 2103 C CA . GLY A 1 277 ? -6.340 9.035 -25.529 1.00 53.72 277 GLY A CA 1
ATOM 2104 C C . GLY A 1 277 ? -5.886 8.747 -26.966 1.00 53.72 277 GLY A C 1
ATOM 2105 O O . GLY A 1 277 ? -5.312 7.695 -27.244 1.00 53.72 277 GLY A O 1
ATOM 2106 N N . LEU A 1 278 ? -6.037 9.719 -27.875 1.00 59.22 278 LEU A N 1
ATOM 2107 C CA . LEU A 1 278 ? -5.603 9.570 -29.270 1.00 59.22 278 LEU A CA 1
ATOM 2108 C C . LEU A 1 278 ? -4.078 9.468 -29.424 1.00 59.22 278 LEU A C 1
ATOM 2110 O O . LEU A 1 278 ? -3.609 8.770 -30.326 1.00 59.22 278 LEU A O 1
ATOM 2114 N N . LEU A 1 279 ? -3.299 10.133 -28.565 1.00 57.94 279 LEU A N 1
ATOM 2115 C CA . LEU A 1 279 ? -1.837 10.049 -28.563 1.00 57.94 279 LEU A CA 1
ATOM 2116 C C . LEU A 1 279 ? -1.360 8.675 -28.078 1.00 57.94 279 LEU A C 1
ATOM 2118 O O . LEU A 1 279 ? -0.520 8.062 -28.738 1.00 57.94 279 LEU A O 1
ATOM 2122 N N . VAL A 1 280 ? -1.941 8.153 -26.993 1.00 57.16 280 VAL A N 1
ATOM 2123 C CA . VAL A 1 280 ? -1.649 6.802 -26.481 1.00 57.16 280 VAL A CA 1
ATOM 2124 C C . VAL A 1 280 ? -2.008 5.737 -27.526 1.00 57.16 280 VAL A C 1
ATOM 2126 O O . VAL A 1 280 ? -1.197 4.852 -27.816 1.00 57.16 280 VAL A O 1
ATOM 2129 N N . ASP A 1 281 ? -3.154 5.873 -28.198 1.00 58.25 281 ASP A N 1
ATOM 2130 C CA . ASP A 1 281 ? -3.556 4.986 -29.296 1.00 58.25 281 ASP A CA 1
ATOM 2131 C C . ASP A 1 281 ? -2.677 5.120 -30.546 1.00 58.25 281 ASP A C 1
ATOM 2133 O O . ASP A 1 281 ? -2.479 4.152 -31.291 1.00 58.25 281 ASP A O 1
ATOM 2137 N N . HIS A 1 282 ? -2.156 6.315 -30.827 1.00 62.94 282 HIS A N 1
ATOM 2138 C CA . HIS A 1 282 ? -1.229 6.533 -31.934 1.00 62.94 282 HIS A CA 1
ATOM 2139 C C . HIS A 1 282 ? 0.131 5.878 -31.657 1.00 62.94 282 HIS A C 1
ATOM 2141 O O . HIS A 1 282 ? 0.683 5.219 -32.545 1.00 62.94 282 HIS A O 1
ATOM 2147 N N . ILE A 1 283 ? 0.637 6.002 -30.425 1.00 61.12 283 ILE A N 1
ATOM 2148 C CA . ILE A 1 283 ? 1.875 5.365 -29.964 1.00 61.12 283 ILE A CA 1
ATOM 2149 C C . ILE A 1 283 ? 1.721 3.840 -30.005 1.00 61.12 283 ILE A C 1
ATOM 2151 O O . ILE A 1 283 ? 2.517 3.177 -30.673 1.00 61.12 283 ILE A O 1
ATOM 2155 N N . ARG A 1 284 ? 0.641 3.276 -29.441 1.00 60.81 284 ARG A N 1
ATOM 2156 C CA . ARG A 1 284 ? 0.346 1.831 -29.525 1.00 60.81 284 ARG A CA 1
ATOM 2157 C C . ARG A 1 284 ? 0.276 1.329 -30.967 1.00 60.81 284 ARG A C 1
ATOM 2159 O O . ARG A 1 284 ? 0.881 0.310 -31.294 1.00 60.81 284 ARG A O 1
ATOM 2166 N N . ARG A 1 285 ? -0.383 2.063 -31.873 1.00 69.00 285 ARG A N 1
ATOM 2167 C CA . ARG A 1 285 ? -0.443 1.705 -33.305 1.00 69.00 285 ARG A CA 1
ATOM 2168 C C . ARG A 1 285 ? 0.902 1.815 -34.021 1.00 69.00 285 ARG A C 1
ATOM 2170 O O . ARG A 1 285 ? 1.087 1.156 -35.046 1.00 69.00 285 ARG A O 1
ATOM 2177 N N . ARG A 1 286 ? 1.834 2.655 -33.564 1.00 71.50 286 ARG A N 1
ATOM 2178 C CA . ARG A 1 286 ? 3.206 2.679 -34.102 1.00 71.50 286 ARG A CA 1
ATOM 2179 C C . ARG A 1 286 ? 4.029 1.511 -33.577 1.00 71.50 286 ARG A C 1
ATOM 2181 O O . ARG A 1 286 ? 4.686 0.869 -34.389 1.00 71.50 286 ARG A O 1
ATOM 2188 N N . VAL A 1 287 ? 3.918 1.184 -32.292 1.00 65.81 287 VAL A N 1
ATOM 2189 C CA . VAL A 1 287 ? 4.595 0.026 -31.687 1.00 65.81 287 VAL A CA 1
ATOM 2190 C C . VAL A 1 287 ? 4.114 -1.282 -32.325 1.00 65.81 287 VAL A C 1
ATOM 2192 O O . VAL A 1 287 ? 4.937 -2.064 -32.788 1.00 65.81 287 VAL A O 1
ATOM 2195 N N . ALA A 1 288 ? 2.801 -1.469 -32.495 1.00 63.97 288 ALA A N 1
ATOM 2196 C CA . ALA A 1 288 ? 2.229 -2.649 -33.157 1.00 63.97 288 ALA A CA 1
ATOM 2197 C C . ALA A 1 288 ? 2.631 -2.781 -34.643 1.00 63.97 288 ALA A C 1
ATOM 2199 O O . ALA A 1 288 ? 2.805 -3.882 -35.163 1.00 63.97 288 ALA A O 1
ATOM 2200 N N . ARG A 1 289 ? 2.808 -1.656 -35.353 1.00 68.50 289 ARG A N 1
ATOM 2201 C CA . ARG A 1 289 ? 3.310 -1.665 -36.740 1.00 68.50 289 ARG A CA 1
ATOM 2202 C C . ARG A 1 289 ? 4.810 -1.939 -36.811 1.00 68.50 289 ARG A C 1
ATOM 2204 O O . ARG A 1 289 ? 5.251 -2.597 -37.748 1.00 68.50 289 ARG A O 1
ATOM 2211 N N . ALA A 1 290 ? 5.580 -1.463 -35.836 1.00 62.88 290 ALA A N 1
ATOM 2212 C CA . ALA A 1 290 ? 7.007 -1.742 -35.737 1.00 62.88 290 ALA A CA 1
ATOM 2213 C C . ALA A 1 290 ? 7.275 -3.222 -35.415 1.00 62.88 290 ALA A C 1
ATOM 2215 O O . ALA A 1 290 ? 8.161 -3.816 -36.029 1.00 62.88 290 ALA A O 1
ATOM 2216 N N . SER A 1 291 ? 6.466 -3.840 -34.546 1.00 60.38 291 SER A N 1
ATOM 2217 C CA . SER A 1 291 ? 6.574 -5.267 -34.216 1.00 60.38 291 SER A CA 1
ATOM 2218 C C . SER A 1 291 ? 6.078 -6.186 -35.342 1.00 60.38 291 SER A C 1
ATOM 2220 O O . SER A 1 291 ? 6.681 -7.228 -35.590 1.00 60.38 291 SER A O 1
ATOM 2222 N N . GLY A 1 292 ? 5.053 -5.783 -36.103 1.00 54.69 292 GLY A N 1
ATOM 2223 C CA . GLY A 1 292 ? 4.563 -6.544 -37.262 1.00 54.69 292 GLY A CA 1
ATOM 2224 C C . GLY A 1 292 ? 5.451 -6.475 -38.518 1.00 54.69 292 GLY A C 1
ATOM 2225 O O . GLY A 1 292 ? 5.434 -7.392 -39.337 1.00 54.69 292 GLY A O 1
ATOM 2226 N N . ALA A 1 293 ? 6.254 -5.418 -38.690 1.00 51.22 293 ALA A N 1
ATOM 2227 C CA . ALA A 1 293 ? 7.045 -5.196 -39.909 1.00 51.22 293 ALA A CA 1
ATOM 2228 C C . ALA A 1 293 ? 8.396 -5.940 -39.954 1.00 51.22 293 ALA A C 1
ATOM 2230 O O . ALA A 1 293 ? 9.065 -5.928 -40.990 1.00 51.22 293 ALA A O 1
ATOM 2231 N N . TRP A 1 294 ? 8.804 -6.609 -38.870 1.00 49.97 294 TRP A N 1
ATOM 2232 C CA . TRP A 1 294 ? 10.024 -7.433 -38.847 1.00 49.97 294 TRP A CA 1
ATOM 2233 C C . TRP A 1 294 ? 9.816 -8.859 -39.385 1.00 49.97 294 TRP A C 1
ATOM 2235 O O . TRP A 1 294 ? 10.781 -9.559 -39.697 1.00 49.97 294 TRP A O 1
ATOM 2245 N N . GLY A 1 295 ? 8.566 -9.274 -39.602 1.00 55.09 295 GLY A N 1
ATOM 2246 C CA . GLY A 1 295 ? 8.231 -10.543 -40.239 1.00 55.09 295 GLY A CA 1
ATOM 2247 C C . GLY A 1 295 ? 8.099 -10.423 -41.756 1.00 55.09 295 GLY A C 1
ATOM 2248 O O . GLY A 1 295 ? 6.994 -10.304 -42.267 1.00 55.09 295 GLY A O 1
ATOM 2249 N N . GLY A 1 296 ? 9.204 -10.518 -42.505 1.00 52.69 296 GLY A N 1
ATOM 2250 C CA . GLY A 1 296 ? 9.115 -10.946 -43.910 1.00 52.69 296 GLY A CA 1
ATOM 2251 C C . GLY A 1 296 ? 9.782 -10.070 -44.967 1.00 52.69 296 GLY A C 1
ATOM 2252 O O . GLY A 1 296 ? 9.148 -9.645 -45.927 1.00 52.69 296 GLY A O 1
ATOM 2253 N N . LYS A 1 297 ? 11.109 -9.944 -44.916 1.00 48.12 297 LYS A N 1
ATOM 2254 C CA . LYS A 1 297 ? 11.907 -9.921 -46.153 1.00 48.12 297 LYS A CA 1
ATOM 2255 C C . LYS A 1 297 ? 12.907 -11.066 -46.111 1.00 48.12 297 LYS A C 1
ATOM 2257 O O . LYS A 1 297 ? 14.035 -10.911 -45.654 1.00 48.12 297 LYS A O 1
ATOM 2262 N N . LYS A 1 298 ? 12.474 -12.225 -46.623 1.00 51.72 298 LYS A N 1
ATOM 2263 C CA . LYS A 1 298 ? 13.343 -13.343 -47.008 1.00 51.72 298 LYS A CA 1
ATOM 2264 C C . LYS A 1 298 ? 14.363 -12.835 -48.034 1.00 51.72 298 LYS A C 1
ATOM 2266 O O . LYS A 1 298 ? 14.122 -12.885 -49.236 1.00 51.72 298 LYS A O 1
ATOM 2271 N N . ARG A 1 299 ? 15.515 -12.339 -47.577 1.00 46.69 299 ARG A N 1
ATOM 2272 C CA . ARG A 1 299 ? 16.709 -12.279 -48.422 1.00 46.69 299 ARG A CA 1
ATOM 2273 C C . ARG A 1 299 ? 17.295 -13.679 -48.449 1.00 46.69 299 ARG A C 1
ATOM 2275 O O . ARG A 1 299 ? 17.983 -14.101 -47.527 1.00 46.69 299 ARG A O 1
ATOM 2282 N N . ALA A 1 300 ? 16.996 -14.396 -49.525 1.00 51.50 300 ALA A N 1
ATOM 2283 C CA . ALA A 1 300 ? 17.743 -15.571 -49.924 1.00 51.50 300 ALA A CA 1
ATOM 2284 C C . ALA A 1 300 ? 19.202 -15.161 -50.188 1.00 51.50 300 ALA A C 1
ATOM 2286 O O . ALA A 1 300 ? 19.553 -14.699 -51.270 1.00 51.50 300 ALA A O 1
ATOM 2287 N N . ARG A 1 301 ? 20.062 -15.314 -49.183 1.00 45.81 301 ARG A N 1
ATOM 2288 C CA . ARG A 1 301 ? 21.486 -15.563 -49.389 1.00 45.81 301 ARG A CA 1
ATOM 2289 C C . ARG A 1 301 ? 21.835 -16.790 -48.568 1.00 45.81 301 ARG A C 1
ATOM 2291 O O . ARG A 1 301 ? 21.897 -16.739 -47.347 1.00 45.81 301 ARG A O 1
ATOM 2298 N N . ARG A 1 302 ? 21.978 -17.912 -49.275 1.00 51.75 302 ARG A N 1
ATOM 2299 C CA . ARG A 1 302 ? 22.620 -19.119 -48.764 1.00 51.75 302 ARG A CA 1
ATOM 2300 C C . ARG A 1 302 ? 24.031 -18.727 -48.328 1.00 51.75 302 ARG A C 1
ATOM 2302 O O . ARG A 1 302 ? 24.868 -18.450 -49.182 1.00 51.75 302 ARG A O 1
ATOM 2309 N N . SER A 1 303 ? 24.266 -18.698 -47.025 1.00 50.94 303 SER A N 1
ATOM 2310 C CA . SER A 1 303 ? 25.607 -18.821 -46.459 1.00 50.94 303 SER A CA 1
ATOM 2311 C C . SER A 1 303 ? 25.805 -20.281 -46.041 1.00 50.94 303 SER A C 1
ATOM 2313 O O . SER A 1 303 ? 24.843 -20.888 -45.559 1.00 50.94 303 SER A O 1
ATOM 2315 N N . PRO A 1 304 ? 26.997 -20.869 -46.235 1.00 54.47 304 PRO A N 1
ATOM 2316 C CA . PRO A 1 304 ? 27.256 -22.255 -45.866 1.00 54.47 304 PRO A CA 1
ATOM 2317 C C . PRO A 1 304 ? 27.107 -22.436 -44.355 1.00 54.47 304 PRO A C 1
ATOM 2319 O O . PRO A 1 304 ? 27.613 -21.636 -43.566 1.00 54.47 304 PRO A O 1
ATOM 2322 N N . SER A 1 305 ? 26.401 -23.487 -43.952 1.00 53.00 305 SER A N 1
ATOM 2323 C CA . SER A 1 305 ? 26.311 -23.921 -42.565 1.00 53.00 305 SER A CA 1
ATOM 2324 C C . SER A 1 305 ? 27.673 -24.449 -42.109 1.00 53.00 305 SER A C 1
ATOM 2326 O O . SER A 1 305 ? 27.982 -25.616 -42.336 1.00 53.00 305 SER A O 1
ATOM 2328 N N . MET A 1 306 ? 28.486 -23.600 -41.480 1.00 57.09 306 MET A N 1
ATOM 2329 C CA . MET A 1 306 ? 29.629 -24.069 -40.692 1.00 57.09 306 MET A CA 1
ATOM 2330 C C . MET A 1 306 ? 29.113 -24.708 -39.405 1.00 57.09 306 MET A C 1
ATOM 2332 O O . MET A 1 306 ? 28.288 -24.114 -38.696 1.00 57.09 306 MET A O 1
ATOM 2336 N N . SER A 1 307 ? 29.570 -25.924 -39.121 1.00 72.38 307 SER A N 1
ATOM 2337 C CA . SER A 1 307 ? 29.162 -26.689 -37.945 1.00 72.38 307 SER A CA 1
ATOM 2338 C C . SER A 1 307 ? 29.666 -26.034 -36.652 1.00 72.38 307 SER A C 1
ATOM 2340 O O . SER A 1 307 ? 30.647 -25.290 -36.627 1.00 72.38 307 SER A O 1
ATOM 2342 N N . LEU A 1 308 ? 29.001 -26.321 -35.529 1.00 59.06 308 LEU A N 1
ATOM 2343 C CA . LEU A 1 308 ? 29.400 -25.847 -34.193 1.00 59.06 308 LEU A CA 1
ATOM 2344 C C . LEU A 1 308 ? 30.841 -26.245 -33.811 1.00 59.06 308 LEU A C 1
ATOM 2346 O O . LEU A 1 308 ? 31.485 -25.545 -33.031 1.00 59.06 308 LEU A O 1
ATOM 2350 N N . THR A 1 309 ? 31.366 -27.326 -34.391 1.00 65.12 309 THR A N 1
ATOM 2351 C CA . THR A 1 309 ? 32.763 -27.758 -34.234 1.00 65.12 309 THR A CA 1
ATOM 2352 C C . THR A 1 309 ? 33.754 -26.808 -34.908 1.00 65.12 309 THR A C 1
ATOM 2354 O O . THR A 1 309 ? 34.809 -26.516 -34.351 1.00 65.12 309 THR A O 1
ATOM 2357 N N . GLU A 1 310 ? 33.384 -26.239 -36.049 1.00 62.25 310 GLU A N 1
ATOM 2358 C CA . GLU A 1 310 ? 34.214 -25.331 -36.840 1.00 62.25 310 GLU A CA 1
ATOM 2359 C C . GLU A 1 310 ? 34.354 -23.945 -36.180 1.00 62.25 310 GLU A C 1
ATOM 2361 O O . GLU A 1 310 ? 35.428 -23.344 -36.194 1.00 62.25 310 GLU A O 1
ATOM 2366 N N . ARG A 1 311 ? 33.311 -23.470 -35.480 1.00 63.91 311 ARG A N 1
ATOM 2367 C CA . ARG A 1 311 ? 33.373 -22.208 -34.712 1.00 63.91 311 ARG A CA 1
ATOM 2368 C C . ARG A 1 311 ? 34.254 -22.292 -33.464 1.00 63.91 311 ARG A C 1
ATOM 2370 O O . ARG A 1 311 ? 34.772 -21.266 -33.027 1.00 63.91 311 ARG A O 1
ATOM 2377 N N . ARG A 1 312 ? 34.437 -23.484 -32.882 1.00 63.66 312 ARG A N 1
ATOM 2378 C CA . ARG A 1 312 ? 35.351 -23.680 -31.742 1.00 63.66 312 ARG A CA 1
ATOM 2379 C C . ARG A 1 312 ? 36.822 -23.665 -32.171 1.00 63.66 312 ARG A C 1
ATOM 2381 O O . ARG A 1 312 ? 37.637 -23.125 -31.431 1.00 63.66 312 ARG A O 1
ATOM 2388 N N . ALA A 1 313 ? 37.150 -24.158 -33.367 1.00 61.53 313 ALA A N 1
ATOM 2389 C CA . ALA A 1 313 ? 38.523 -24.159 -33.877 1.00 61.53 313 ALA A CA 1
ATOM 2390 C C . ALA A 1 313 ? 39.046 -22.742 -34.193 1.00 61.53 313 ALA A C 1
ATOM 2392 O O . ALA A 1 313 ? 40.156 -22.402 -33.792 1.00 61.53 313 ALA A O 1
ATOM 2393 N N . SER A 1 314 ? 38.232 -21.870 -34.806 1.00 60.88 314 SER A N 1
ATOM 2394 C CA . SER A 1 314 ? 38.652 -20.483 -35.095 1.00 60.88 314 SER A CA 1
ATOM 2395 C C . SER A 1 314 ? 38.820 -19.597 -33.859 1.00 60.88 314 SER A C 1
ATOM 2397 O O . SER A 1 314 ? 39.494 -18.576 -33.938 1.00 60.88 314 SER A O 1
ATOM 2399 N N . ARG A 1 315 ? 38.225 -19.950 -32.711 1.00 59.00 315 ARG A N 1
ATOM 2400 C CA . ARG A 1 315 ? 38.383 -19.160 -31.477 1.00 59.00 315 ARG A CA 1
ATOM 2401 C C . ARG A 1 315 ? 39.664 -19.498 -30.712 1.00 59.00 315 ARG A C 1
ATOM 2403 O O . ARG A 1 315 ? 40.152 -18.650 -29.977 1.00 59.00 315 ARG A O 1
ATOM 2410 N N . LEU A 1 316 ? 40.217 -20.697 -30.905 1.00 56.03 316 LEU A N 1
ATOM 2411 C CA . LEU A 1 316 ? 41.469 -21.119 -30.268 1.00 56.03 316 LEU A CA 1
ATOM 2412 C C . LEU A 1 316 ? 42.716 -20.599 -30.999 1.00 56.03 316 LEU A C 1
ATOM 2414 O O . LEU A 1 316 ? 43.733 -20.392 -30.350 1.00 56.03 316 LEU A O 1
ATOM 2418 N N . SER A 1 317 ? 42.642 -20.305 -32.303 1.00 55.06 317 SER A N 1
ATOM 2419 C CA . SER A 1 317 ? 43.792 -19.772 -33.053 1.00 55.06 317 SER A CA 1
ATOM 2420 C C . SER A 1 317 ? 44.035 -18.270 -32.869 1.00 55.06 317 SER A C 1
ATOM 2422 O O . SER A 1 317 ? 45.050 -17.775 -33.331 1.00 55.06 317 SER A O 1
ATOM 2424 N N . MET A 1 318 ? 43.120 -17.524 -32.237 1.00 55.19 318 MET A N 1
ATOM 2425 C CA . MET A 1 318 ? 43.305 -16.085 -31.973 1.00 55.19 318 MET A CA 1
ATOM 2426 C C . MET A 1 318 ? 43.904 -15.781 -30.595 1.00 55.19 318 MET A C 1
ATOM 2428 O O . MET A 1 318 ? 44.256 -14.637 -30.330 1.00 55.19 318 MET A O 1
ATOM 2432 N N . VAL A 1 319 ? 44.020 -16.777 -29.712 1.00 55.34 319 VAL A N 1
ATOM 2433 C CA . VAL A 1 319 ? 44.551 -16.579 -28.351 1.00 55.34 319 VAL A CA 1
ATOM 2434 C C . VAL A 1 319 ? 46.067 -16.813 -28.288 1.00 55.34 319 VAL A C 1
ATOM 2436 O O . VAL A 1 319 ? 46.714 -16.329 -27.369 1.00 55.34 319 VAL A O 1
ATOM 2439 N N . THR A 1 320 ? 46.670 -17.473 -29.282 1.00 54.81 320 THR A N 1
ATOM 2440 C CA . THR A 1 320 ? 48.114 -17.778 -29.278 1.00 54.81 320 THR A CA 1
ATOM 2441 C C . THR A 1 320 ? 49.015 -16.657 -29.800 1.00 54.81 320 THR A C 1
ATOM 2443 O O . THR A 1 320 ? 50.223 -16.744 -29.618 1.00 54.81 320 THR A O 1
ATOM 2446 N N . ASP A 1 321 ? 48.467 -15.590 -30.389 1.00 50.84 321 ASP A N 1
ATOM 2447 C CA . ASP A 1 321 ? 49.278 -14.522 -31.004 1.00 50.84 321 ASP A CA 1
ATOM 2448 C C . ASP A 1 321 ? 49.532 -13.315 -30.077 1.00 50.84 321 ASP A C 1
ATOM 2450 O O . ASP A 1 321 ? 50.166 -12.346 -30.486 1.00 50.84 321 ASP A O 1
ATOM 2454 N N . ILE A 1 322 ? 49.064 -13.349 -28.821 1.00 55.22 322 ILE A N 1
ATOM 2455 C CA . ILE A 1 322 ? 49.223 -12.231 -27.866 1.00 55.22 322 ILE A CA 1
ATOM 2456 C C . ILE A 1 322 ? 50.431 -12.418 -26.923 1.00 55.22 322 ILE A C 1
ATOM 2458 O O . ILE A 1 322 ? 50.879 -11.453 -26.314 1.00 55.22 322 ILE A O 1
ATOM 2462 N N . GLU A 1 323 ? 51.043 -13.604 -26.850 1.00 49.59 323 GLU A N 1
ATOM 2463 C CA . GLU A 1 323 ? 52.198 -13.865 -25.964 1.00 49.59 323 GLU A CA 1
ATOM 2464 C C . GLU A 1 323 ? 53.571 -13.772 -26.665 1.00 49.59 323 GLU A C 1
ATOM 2466 O O . GLU A 1 323 ? 54.559 -14.329 -26.195 1.00 49.59 323 GLU A O 1
ATOM 2471 N N . SER A 1 324 ? 53.676 -13.093 -27.812 1.00 53.56 324 SER A N 1
ATOM 2472 C CA . SER A 1 324 ? 54.940 -12.985 -28.569 1.00 53.56 324 SER A CA 1
ATOM 2473 C C . SER A 1 324 ? 55.249 -11.566 -29.057 1.00 53.56 324 SER A C 1
ATOM 2475 O O . SER A 1 324 ? 55.582 -11.361 -30.226 1.00 53.56 324 SER A O 1
ATOM 2477 N N . SER A 1 325 ? 55.144 -10.566 -28.179 1.00 52.69 325 SER A N 1
ATOM 2478 C CA . SER A 1 325 ? 55.703 -9.219 -28.391 1.00 52.69 325 SER A CA 1
ATOM 2479 C C . SER A 1 325 ? 56.092 -8.565 -27.074 1.00 52.69 325 SER A C 1
ATOM 2481 O O . SER A 1 325 ? 55.314 -8.702 -26.107 1.00 52.69 325 SER A O 1
#

pLDDT: mean 70.2, std 22.24, range [29.86, 98.56]

Secondary structure (DSSP, 8-state):
---------------------------S----HHHHHHHHHHHHHHHHHHHHHT-SS--TTSPPPHHHHHHHHHHHHHHHHHHHHHHHHHHHHHHHHHHHHHHHHHHHHHHHHHHHHHHHHHHHHHTTPPPPPPPHHHHHHTSTT--SS---------GGGS----S--------------------PPPP--------------------------B-TTT-SBTTTSSTT-TTSEEEEETTEEEETTTTEE--SGGGHHHHHTSHHHHHHHHHHHHHHHHHHHHHHHHHHTTS------------HHHHHHHHHTTSTTSS--

Sequence (325 aa):
MALLCSKPISSLPMLGNDEPPAMQYTHTQDLDIETAILIAQLAQEDIEQVLSTRKGKARENAPLTDAELACQMQLEIFQQAVVFSEDAVLARSIDAAVAADAACLDAFSVVEQAACADRRAAEMLAQGERLPARTEAQSRVADPDFRMEPVIPSVPVDDSLAPDTKHGAECSNSKAVDVNHTVDKALNPLPKQEDDSPSRKCKYKHNIVDLKPAFPFICDGCGISLINCTIDKQEETQVLEKDRLYCYFCHTFLGCAVKLSPHKSSEGHLLVSPKVGLLVDHIRRRVARASGAWGGKKRARRSPSMSLTERRASRLSMVTDIESS

Radius of gyration: 35.01 Å; chains: 1; bounding box: 113×77×88 Å

Organism: Psilocybe cubensis (NCBI:txid181762)

Foldseek 3Di:
DDDDDDDDDDDDDDDDCPPPPPPPPVPPPPCPLVNQLVVLVVLLVVLVVVVVVPPPDDDPPDDDDPVNVVSVVSNVVSVVSNVVSVVVVVVVVVVVVCVLCVLLVVLVVLVVVLVVLVVVQVVCVVVVHDGDDHDPSVVLVPPPPRDSDPPRPPPPPPCVPPPPPPDDDDDDDDDDPPPPPPPDDDPPPDPPDPPPDDDPPDPDDDPDDDDDDDDADADPVPRDHPVVPPPPDPDFWDDPDDQWIAGPQQRDTQRHPVSPVVVCVDPSNVVRVVVVVVVVVVVVVVVVCVVVVVPDDPPPDDDDDDDPVNVVVVVVVVVVPPPPD